Protein AF-A0A6P0DTQ5-F1 (afdb_monomer)

Foldseek 3Di:
DKAFADDFDCPDVPVLCNPWDWDDDPTIMIDDDLVLQVVQQVQAPVHPVQLVVQLVDLAGDDDDDQLLDPGDPHSNPSLLNSLLSSLVSVVVRVVRVGDGDAAEDADPSLPRNRSLLSNQLLNVHKYKYWPDHPVVVVVVVCVVCVVVVHHDDDDTDIDIRHHDPVSNVVSVVSSVVNVVSVD

Organism: Rhizobium leguminosarum (NCBI:txid384)

Sequence (183 aa):
IYGDAPRFETTAFDPQIAFTASIEGPEKVGCLGVFEFTGAVNKFSGGMEAIRREMALPKISGTPADPALSRFATERHLLEWATFNARRMLEKLERYGVPEGPVYATGGWSRSRALLELRASIFGREIYVPEERELSVLGAALFAAEATGQKATFDTSVSIIEPDSAWMTVYGDLYGQFLEHRN

pLDDT: mean 79.45, std 17.14, range [36.59, 97.69]

Secondary structure (DSSP, 8-state):
-EEE-------S--TTTTTPPEEPSSS-EEE--SHHHHHHHTT-TTHHHHHHHHHTSSS--S-PPPTT-SS--SHHHHHHHHHHHHHHHHHHHHHTT-----EE--SGGGG-HHHHHHHHHHHTS-EEEES-S-HHHHHHHHHHHHHTT--------EEEE---HHHHHHHHHHHHHHHHTT-

Nearest PDB structures (foldseek):
  5vm1-assembly6_B  TM=6.842E-01  e=1.294E-05  Brucella ovis ATCC 25840
  3l0q-assembly1_B  TM=7.904E-01  e=9.527E-05  Yersinia pseudotuberculosis
  2nlx-assembly1_A  TM=6.524E-01  e=1.355E-04  Escherichia coli
  3i8b-assembly1_A  TM=5.845E-01  e=5.956E-05  Bifidobacterium adolescentis ATCC 15703
  2zf5-assembly1_O  TM=6.219E-01  e=2.298E-04  Thermococcus kodakarensis KOD1

Mean predicted aligned error: 8.23 Å

Structure (mmCIF, N/CA/C/O backbone):
data_AF-A0A6P0DTQ5-F1
#
_entry.id   AF-A0A6P0DTQ5-F1
#
loop_
_atom_site.group_PDB
_atom_site.id
_atom_site.type_symbol
_atom_site.label_atom_id
_atom_site.label_alt_id
_atom_site.label_comp_id
_atom_site.label_asym_id
_atom_site.label_entity_id
_atom_site.label_seq_id
_atom_site.pdbx_PDB_ins_code
_atom_site.Cartn_x
_atom_site.Cartn_y
_atom_site.Cartn_z
_atom_site.occupancy
_atom_site.B_iso_or_equiv
_atom_site.auth_seq_id
_atom_site.auth_comp_id
_atom_site.auth_asym_id
_atom_site.auth_atom_id
_atom_site.pdbx_PDB_model_num
ATOM 1 N N . ILE A 1 1 ? -1.668 -2.859 5.260 1.00 46.94 1 ILE A N 1
ATOM 2 C CA . ILE A 1 1 ? -2.864 -2.858 4.385 1.00 46.94 1 ILE A CA 1
ATOM 3 C C . ILE A 1 1 ? -3.897 -3.729 5.079 1.00 46.94 1 ILE A C 1
ATOM 5 O O . ILE A 1 1 ? -3.514 -4.802 5.531 1.00 46.94 1 ILE A O 1
ATOM 9 N N . TYR A 1 2 ? -5.130 -3.261 5.249 1.00 38.34 2 TYR A N 1
ATOM 10 C CA . TYR A 1 2 ? -6.199 -4.037 5.895 1.00 38.34 2 TYR A CA 1
ATOM 11 C C . TYR A 1 2 ? -7.237 -4.495 4.861 1.00 38.34 2 TYR A C 1
ATOM 13 O O . TYR A 1 2 ? -7.495 -3.748 3.919 1.00 38.34 2 TYR A O 1
ATOM 21 N N . GLY A 1 3 ? -7.797 -5.696 5.037 1.00 40.56 3 GLY A N 1
ATOM 22 C CA . GLY A 1 3 ? -8.939 -6.226 4.272 1.00 40.56 3 GLY A CA 1
ATOM 23 C C . GLY A 1 3 ? -9.700 -7.273 5.093 1.00 40.56 3 GLY A C 1
ATOM 24 O O . GLY A 1 3 ? -9.085 -7.913 5.936 1.00 40.56 3 GLY A O 1
ATOM 25 N N . ASP A 1 4 ? -11.009 -7.430 4.909 1.00 36.59 4 ASP A N 1
ATOM 26 C CA . ASP A 1 4 ? -11.885 -8.156 5.847 1.00 36.59 4 ASP A CA 1
ATOM 27 C C . ASP A 1 4 ? -11.741 -9.694 5.817 1.00 36.59 4 ASP A C 1
ATOM 29 O O . ASP A 1 4 ? -11.954 -10.289 4.777 1.00 36.59 4 ASP A O 1
ATOM 33 N N . ALA A 1 5 ? -11.433 -10.375 6.937 1.00 37.31 5 ALA A N 1
ATOM 34 C CA . ALA A 1 5 ? -11.089 -11.807 7.028 1.00 37.31 5 ALA A CA 1
ATOM 35 C C . ALA A 1 5 ? -11.769 -12.575 8.185 1.00 37.31 5 ALA A C 1
ATOM 37 O O . ALA A 1 5 ? -11.583 -12.175 9.337 1.00 37.31 5 ALA A O 1
ATOM 38 N N . PRO A 1 6 ? -12.435 -13.737 7.977 1.00 38.12 6 PRO A N 1
ATOM 39 C CA . PRO A 1 6 ? -12.870 -14.586 9.076 1.00 38.12 6 PRO A CA 1
ATOM 40 C C . PRO A 1 6 ? -11.719 -15.237 9.832 1.00 38.12 6 PRO A C 1
ATOM 42 O O . PRO A 1 6 ? -10.637 -15.426 9.294 1.00 38.12 6 PRO A O 1
ATOM 45 N N . ARG A 1 7 ? -11.965 -15.606 11.096 1.00 42.62 7 ARG A N 1
ATOM 46 C CA . ARG A 1 7 ? -11.020 -16.387 11.900 1.00 42.62 7 ARG A CA 1
ATOM 47 C C . ARG A 1 7 ? -10.711 -17.704 11.175 1.00 42.62 7 ARG A C 1
ATOM 49 O O . ARG A 1 7 ? -11.618 -18.507 10.972 1.00 42.62 7 ARG A O 1
ATOM 56 N N . PHE A 1 8 ? -9.448 -17.914 10.810 1.00 52.59 8 PHE A N 1
ATOM 57 C CA . PHE A 1 8 ? -8.946 -19.143 10.191 1.00 52.59 8 PHE A CA 1
ATOM 58 C C . PHE A 1 8 ? -7.876 -19.789 11.081 1.00 52.59 8 PHE A C 1
ATOM 60 O O . PHE A 1 8 ? -7.119 -19.096 11.763 1.00 52.59 8 PHE A O 1
ATOM 67 N N . GLU A 1 9 ? -7.823 -21.122 11.110 1.00 45.28 9 GLU A N 1
ATOM 68 C CA . GLU A 1 9 ? -6.743 -21.843 11.789 1.00 45.28 9 GLU A CA 1
ATOM 69 C C . GLU A 1 9 ? -5.446 -21.733 10.975 1.00 45.28 9 GLU A C 1
ATOM 71 O O . GLU A 1 9 ? -5.406 -22.066 9.793 1.00 45.28 9 GLU A O 1
ATOM 76 N N . THR A 1 10 ? -4.356 -21.302 11.612 1.00 50.81 10 THR A N 1
ATOM 77 C CA . THR A 1 10 ? -3.020 -21.164 11.001 1.00 50.81 10 THR A CA 1
ATOM 78 C C . THR A 1 10 ? -2.247 -22.490 10.933 1.00 50.81 10 THR A C 1
ATOM 80 O O . THR A 1 10 ? -1.020 -22.501 10.849 1.00 50.81 10 THR A O 1
ATOM 83 N N . THR A 1 11 ? -2.942 -23.632 10.970 1.00 48.94 11 THR A N 1
ATOM 84 C CA . THR A 1 11 ? -2.345 -24.976 11.102 1.00 48.94 11 THR A CA 1
ATOM 85 C C . THR A 1 11 ? -1.532 -25.421 9.879 1.00 48.94 11 THR A C 1
ATOM 87 O O . THR A 1 11 ? -0.749 -26.364 9.977 1.00 48.94 11 THR A O 1
ATOM 90 N N . ALA A 1 12 ? -1.621 -24.693 8.762 1.00 48.72 12 ALA A N 1
ATOM 91 C CA . ALA A 1 12 ? -0.672 -24.752 7.656 1.00 48.72 12 ALA A CA 1
ATOM 92 C C . ALA A 1 12 ? 0.121 -23.437 7.602 1.00 48.72 12 ALA A C 1
ATOM 94 O O . ALA A 1 12 ? -0.417 -22.400 7.217 1.00 48.72 12 ALA A O 1
ATOM 95 N N . PHE A 1 13 ? 1.401 -23.467 7.980 1.00 50.12 13 PHE A N 1
ATOM 96 C CA . PHE A 1 13 ? 2.324 -22.342 7.798 1.00 50.12 13 PHE A CA 1
ATOM 97 C C . PHE A 1 13 ? 2.499 -22.039 6.294 1.00 50.12 13 PHE A C 1
ATOM 99 O O . PHE A 1 13 ? 3.438 -22.523 5.66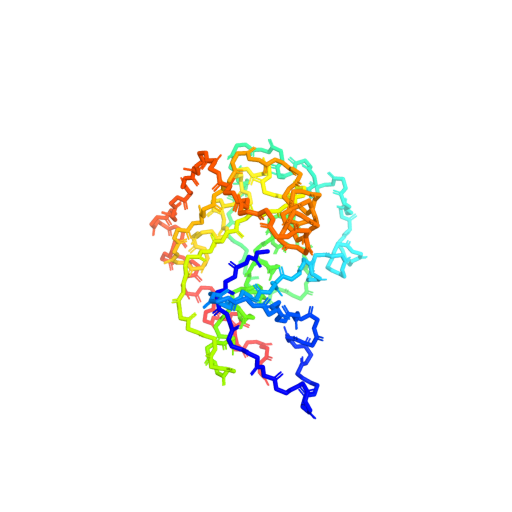6 1.00 50.12 13 PHE A O 1
ATOM 106 N N . ASP A 1 14 ? 1.603 -21.248 5.694 1.00 55.38 14 ASP A N 1
ATOM 107 C CA . ASP A 1 14 ? 1.830 -20.675 4.365 1.00 55.38 14 ASP A CA 1
ATOM 108 C C . ASP A 1 14 ? 2.747 -19.454 4.521 1.00 55.38 14 ASP A C 1
ATOM 110 O O . ASP A 1 14 ? 2.344 -18.457 5.130 1.00 55.38 14 ASP A O 1
ATOM 114 N N . PRO A 1 15 ? 3.975 -19.485 3.974 1.00 59.34 15 PRO A N 1
ATOM 115 C CA . PRO A 1 15 ? 4.953 -18.418 4.165 1.00 59.34 15 PRO A CA 1
ATOM 116 C C . PRO A 1 15 ? 4.496 -17.060 3.614 1.00 59.34 15 PRO A C 1
ATOM 118 O O . PRO A 1 15 ? 5.109 -16.046 3.932 1.00 59.34 15 PRO A O 1
ATOM 121 N N . GLN A 1 16 ? 3.442 -17.019 2.794 1.00 57.25 16 GLN A N 1
ATOM 122 C CA . GLN A 1 16 ? 2.905 -15.788 2.221 1.00 57.25 16 GLN A CA 1
ATOM 123 C C . GLN A 1 16 ? 1.857 -15.117 3.114 1.00 57.25 16 GLN A C 1
ATOM 125 O O . GLN A 1 16 ? 1.626 -13.929 2.948 1.00 57.25 16 GLN A O 1
ATOM 130 N N . ILE A 1 17 ? 1.242 -15.828 4.064 1.00 56.28 17 ILE A N 1
ATOM 131 C CA . ILE A 1 17 ? 0.245 -15.245 4.984 1.00 56.28 17 ILE A CA 1
ATOM 132 C C . ILE A 1 17 ? 0.513 -15.553 6.465 1.00 56.28 17 ILE A C 1
ATOM 134 O O . ILE A 1 17 ? -0.258 -15.141 7.325 1.00 56.28 17 ILE A O 1
ATOM 138 N N . ALA A 1 18 ? 1.619 -16.232 6.790 1.00 46.22 18 ALA A N 1
ATOM 139 C CA . ALA A 1 18 ? 1.976 -16.660 8.150 1.00 46.22 18 ALA A CA 1
ATOM 140 C C . ALA A 1 18 ? 2.053 -15.526 9.193 1.00 46.22 18 ALA A C 1
ATOM 142 O O . ALA A 1 18 ? 2.046 -15.796 10.391 1.00 46.22 18 ALA A O 1
ATOM 143 N N . PHE A 1 19 ? 2.131 -14.268 8.752 1.00 51.81 19 PHE A N 1
ATOM 144 C CA . PHE A 1 19 ? 2.195 -13.087 9.617 1.00 51.81 19 PHE A CA 1
ATOM 145 C C . PHE A 1 19 ? 0.928 -12.223 9.567 1.00 51.81 19 PHE A C 1
ATOM 147 O O . PHE A 1 19 ? 0.900 -11.136 10.145 1.00 51.81 19 PHE A O 1
ATOM 154 N N . THR A 1 20 ? -0.117 -12.687 8.882 1.00 55.78 20 THR A N 1
ATOM 155 C CA . THR A 1 20 ? -1.438 -12.067 8.923 1.00 55.78 20 THR A CA 1
ATOM 156 C C . THR A 1 20 ? -2.165 -12.540 10.173 1.00 55.78 20 THR A C 1
ATOM 158 O O . THR A 1 20 ? -2.417 -13.728 10.350 1.00 55.78 20 THR A O 1
ATOM 161 N N . ALA A 1 21 ? -2.508 -11.597 11.049 1.00 48.16 21 ALA A N 1
ATOM 162 C CA . ALA A 1 21 ? -3.390 -11.845 12.181 1.00 48.16 21 ALA A CA 1
ATOM 163 C C . ALA A 1 21 ? -4.814 -11.398 11.826 1.00 48.16 21 ALA A C 1
ATOM 165 O O . ALA A 1 21 ? -5.005 -10.304 11.285 1.00 48.16 21 ALA A O 1
ATOM 166 N N . SER A 1 22 ? -5.794 -12.249 12.134 1.00 47.91 22 SER A N 1
ATOM 167 C CA . SER A 1 22 ? -7.208 -11.871 12.192 1.00 47.91 22 SER A CA 1
ATOM 168 C C . SER A 1 22 ? -7.470 -11.208 13.546 1.00 47.91 22 SER A C 1
ATOM 170 O O . SER A 1 22 ? -7.015 -11.717 14.574 1.00 47.91 22 SER A O 1
ATOM 172 N N . ILE A 1 23 ? -8.161 -10.069 13.553 1.00 48.56 23 ILE A N 1
ATOM 173 C CA . ILE A 1 23 ? -8.649 -9.429 14.782 1.00 48.56 23 ILE A CA 1
ATOM 174 C C . ILE A 1 23 ? -10.120 -9.823 14.950 1.00 48.56 23 ILE A C 1
ATOM 176 O O . ILE A 1 23 ? -10.902 -9.708 14.006 1.00 48.56 23 ILE A O 1
ATOM 180 N N . GLU A 1 24 ? -10.503 -10.314 16.132 1.00 43.31 24 GLU A N 1
ATOM 181 C CA . GLU A 1 24 ? -11.902 -10.651 16.416 1.00 43.31 24 GLU A CA 1
ATOM 182 C C . GLU A 1 24 ? -12.743 -9.378 16.590 1.00 43.31 24 GLU A C 1
ATOM 184 O O . GLU A 1 24 ? -12.458 -8.553 17.453 1.00 43.31 24 GLU A O 1
ATOM 189 N N . GLY A 1 25 ? -13.784 -9.240 15.765 1.00 46.41 25 GLY A N 1
ATOM 190 C CA . GLY A 1 25 ? -14.769 -8.157 15.782 1.00 46.41 25 GLY A CA 1
ATOM 191 C C . GLY A 1 25 ? -16.010 -8.527 14.947 1.00 46.41 25 GLY A C 1
ATOM 192 O O . GLY A 1 25 ? -15.965 -9.515 14.205 1.00 46.41 25 GLY A O 1
ATOM 193 N N . PRO A 1 26 ? -17.134 -7.791 15.079 1.00 38.88 26 PRO A N 1
ATOM 194 C CA . PRO A 1 26 ? -18.391 -8.075 14.370 1.00 38.88 26 PRO A CA 1
ATOM 195 C C . PRO A 1 26 ? -18.262 -7.979 12.839 1.00 38.88 26 PRO A C 1
ATOM 197 O O . PRO A 1 26 ? -18.975 -8.679 12.121 1.00 38.88 26 PRO A O 1
ATOM 200 N N . GLU A 1 27 ? -17.292 -7.198 12.361 1.00 48.03 27 GLU A N 1
ATOM 201 C CA . GLU A 1 27 ? -16.793 -7.164 10.987 1.00 48.03 27 GLU A CA 1
ATOM 202 C C . GLU A 1 27 ? -15.311 -7.543 11.052 1.00 48.03 27 GLU A C 1
ATOM 204 O O . GLU A 1 27 ? -14.533 -6.975 11.822 1.00 48.03 27 GLU A O 1
ATOM 209 N N . LYS A 1 28 ? -14.950 -8.633 10.382 1.00 49.44 28 LYS A N 1
ATOM 210 C CA . LYS A 1 28 ? -13.713 -9.359 10.664 1.00 49.44 28 LYS A CA 1
ATOM 211 C C . LYS A 1 28 ? -12.610 -8.777 9.786 1.00 49.44 28 LYS A C 1
ATOM 213 O O . LYS A 1 28 ? -12.803 -8.767 8.587 1.00 49.44 28 LYS A O 1
ATOM 218 N N . VAL A 1 29 ? -11.475 -8.339 10.341 1.00 49.88 29 VAL A N 1
ATOM 219 C CA . VAL A 1 29 ? -10.392 -7.634 9.613 1.00 49.88 29 VAL A CA 1
ATOM 220 C C . VAL A 1 29 ? -9.104 -8.468 9.593 1.00 49.88 29 VAL A C 1
ATOM 222 O O . VAL A 1 29 ? -8.678 -9.012 10.613 1.00 49.88 29 VAL A O 1
ATOM 225 N N . GLY A 1 30 ? -8.460 -8.553 8.433 1.00 53.19 30 GLY A N 1
ATOM 226 C CA . GLY A 1 30 ? -7.156 -9.160 8.176 1.00 53.19 30 GLY A CA 1
ATOM 227 C C . GLY A 1 30 ? -6.064 -8.111 7.944 1.00 53.19 30 GLY A C 1
ATOM 228 O O . GLY A 1 30 ? -6.259 -7.103 7.262 1.00 53.19 30 GLY A O 1
ATOM 229 N N . CYS A 1 31 ? -4.886 -8.346 8.527 1.00 53.34 31 CYS A N 1
ATOM 230 C CA . CYS A 1 31 ? -3.724 -7.465 8.407 1.00 53.34 31 CYS A CA 1
ATOM 231 C C . CYS A 1 31 ? -2.679 -8.016 7.421 1.00 53.34 31 CYS A C 1
ATOM 233 O O . CYS A 1 31 ? -2.080 -9.068 7.646 1.00 53.34 31 CYS A O 1
ATOM 235 N N . LEU A 1 32 ? -2.394 -7.268 6.356 1.00 60.19 32 LEU A N 1
ATOM 236 C CA . LEU A 1 32 ? -1.226 -7.471 5.499 1.00 60.19 32 LEU A CA 1
ATOM 237 C C . LEU A 1 32 ? -0.098 -6.550 5.985 1.00 60.19 32 LEU A C 1
ATOM 239 O O . LEU A 1 32 ? -0.156 -5.320 5.824 1.00 60.19 32 LEU A O 1
ATOM 243 N N . GLY A 1 33 ? 0.907 -7.154 6.622 1.00 56.78 33 GLY A N 1
ATOM 244 C CA . GLY A 1 33 ? 2.119 -6.472 7.072 1.00 56.78 33 GLY A CA 1
ATOM 245 C C . GLY A 1 33 ? 3.101 -6.212 5.928 1.00 56.78 33 GLY A C 1
ATOM 246 O O . GLY A 1 33 ? 3.105 -6.918 4.931 1.00 56.78 33 GLY A O 1
ATOM 247 N N . VAL A 1 34 ? 3.964 -5.207 6.092 1.00 53.84 34 VAL A N 1
ATOM 248 C CA . VAL A 1 34 ? 4.906 -4.694 5.070 1.00 53.84 34 VAL A CA 1
ATOM 249 C C . VAL A 1 34 ? 6.160 -5.577 4.893 1.00 53.84 34 VAL A C 1
ATOM 251 O O . VAL A 1 34 ? 7.249 -5.081 4.597 1.00 53.84 34 VAL A O 1
ATOM 254 N N . PHE A 1 35 ? 6.065 -6.877 5.168 1.00 50.59 35 PHE A N 1
ATOM 255 C CA . PHE A 1 35 ? 7.237 -7.733 5.388 1.00 50.59 35 PHE A CA 1
ATOM 256 C C . PHE A 1 35 ? 8.092 -7.929 4.132 1.00 50.59 35 PHE A C 1
ATOM 258 O O . PHE A 1 35 ? 9.313 -8.074 4.238 1.00 50.59 35 PHE A O 1
ATOM 265 N N . GLU A 1 36 ? 7.491 -7.845 2.945 1.00 61.50 36 GLU A N 1
ATOM 266 C CA . GLU A 1 36 ? 8.204 -7.894 1.671 1.00 61.50 36 GLU A CA 1
ATOM 267 C C . GLU A 1 36 ? 9.227 -6.755 1.501 1.00 61.50 36 GLU A C 1
ATOM 269 O O . GLU A 1 36 ? 10.228 -6.931 0.809 1.00 61.50 36 GLU A O 1
ATOM 274 N N . PHE A 1 37 ? 9.049 -5.613 2.176 1.00 65.94 37 PHE A N 1
ATOM 275 C CA . PHE A 1 37 ? 9.920 -4.446 2.007 1.00 65.94 37 PHE A CA 1
ATOM 276 C C . PHE A 1 37 ? 11.278 -4.595 2.687 1.00 65.94 37 PHE A C 1
ATOM 278 O O . PHE A 1 37 ? 12.309 -4.427 2.042 1.00 65.94 37 PHE A O 1
ATOM 285 N N . THR A 1 38 ? 11.314 -4.893 3.987 1.00 63.91 38 THR A N 1
ATOM 286 C CA . THR A 1 38 ? 12.573 -4.865 4.755 1.00 63.91 38 THR A CA 1
ATOM 287 C C . THR A 1 38 ? 13.576 -5.889 4.221 1.00 63.91 38 THR A C 1
ATOM 289 O O . THR A 1 38 ? 14.759 -5.585 4.065 1.00 63.91 38 THR A O 1
ATOM 292 N N . GLY A 1 39 ? 13.100 -7.087 3.863 1.00 65.38 39 GLY A N 1
ATOM 293 C CA . GLY A 1 39 ? 13.940 -8.120 3.257 1.00 65.38 39 GLY A CA 1
ATOM 294 C C . GLY A 1 39 ? 14.443 -7.751 1.857 1.00 65.38 39 GLY A C 1
ATOM 295 O O . GLY A 1 39 ? 15.584 -8.069 1.519 1.00 65.38 39 GLY A O 1
ATOM 296 N N . ALA A 1 40 ? 13.623 -7.068 1.052 1.00 70.75 40 ALA A N 1
ATOM 297 C CA . ALA A 1 40 ? 14.006 -6.615 -0.283 1.00 70.75 40 ALA A CA 1
ATOM 298 C C . ALA A 1 40 ? 15.011 -5.459 -0.238 1.00 70.75 40 ALA A C 1
ATOM 300 O O . ALA A 1 40 ? 16.004 -5.483 -0.963 1.00 70.75 40 ALA A O 1
ATOM 301 N N . VAL A 1 41 ? 14.805 -4.483 0.651 1.00 75.94 41 VAL A N 1
ATOM 302 C CA . VAL A 1 41 ? 15.681 -3.309 0.764 1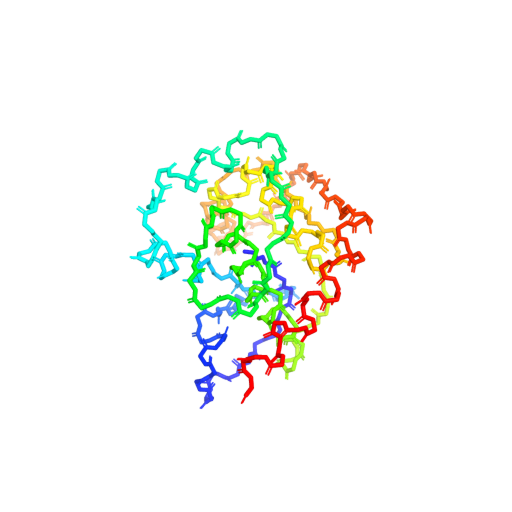.00 75.94 41 VAL A CA 1
ATOM 303 C C . VAL A 1 41 ? 17.087 -3.696 1.210 1.00 75.94 41 VAL A C 1
ATOM 305 O O . VAL A 1 41 ? 18.051 -3.146 0.689 1.00 75.94 41 VAL A O 1
ATOM 308 N N . ASN A 1 42 ? 17.233 -4.701 2.078 1.00 73.00 42 ASN A N 1
ATOM 309 C CA . ASN A 1 42 ? 18.553 -5.220 2.457 1.00 73.00 42 ASN A CA 1
ATOM 310 C C . ASN A 1 42 ? 19.345 -5.801 1.271 1.00 73.00 42 ASN A C 1
ATOM 312 O O . ASN A 1 42 ? 20.568 -5.887 1.334 1.00 73.00 42 ASN A O 1
ATOM 316 N N . LYS A 1 43 ? 18.661 -6.214 0.197 1.00 73.25 43 LYS A N 1
ATOM 317 C CA . LYS A 1 43 ? 19.273 -6.734 -1.037 1.00 73.25 43 LYS A CA 1
ATOM 318 C C . LYS A 1 43 ? 19.429 -5.659 -2.115 1.00 73.25 43 LYS A C 1
ATOM 320 O O . LYS A 1 43 ? 20.011 -5.932 -3.162 1.00 73.25 43 LYS A O 1
ATOM 325 N N . PHE A 1 44 ? 18.898 -4.459 -1.887 1.00 82.56 44 PHE A N 1
ATOM 326 C CA . PHE A 1 44 ? 18.963 -3.346 -2.822 1.00 82.56 44 PHE A CA 1
ATOM 327 C C . PHE A 1 44 ? 20.147 -2.441 -2.501 1.00 82.56 44 PHE A C 1
ATOM 329 O O . PHE A 1 44 ? 20.253 -1.896 -1.404 1.00 82.56 44 PHE A O 1
ATOM 336 N N . SER A 1 45 ? 21.021 -2.232 -3.484 1.00 83.50 45 SER A N 1
ATOM 337 C CA . SER A 1 45 ? 22.249 -1.449 -3.311 1.00 83.50 45 SER A CA 1
ATOM 338 C C . SER A 1 45 ? 22.001 0.014 -2.932 1.00 83.50 45 SER A C 1
ATOM 340 O O . SER A 1 45 ? 22.855 0.617 -2.290 1.00 83.50 45 SER A O 1
ATOM 342 N N . GLY A 1 46 ? 20.849 0.588 -3.301 1.00 84.06 46 GLY A N 1
ATOM 343 C CA . GLY A 1 46 ? 20.483 1.964 -2.945 1.00 84.06 46 GLY A CA 1
ATOM 344 C C . GLY A 1 46 ? 20.036 2.144 -1.487 1.00 84.06 46 GLY A C 1
ATOM 345 O O . GLY A 1 46 ? 19.992 3.271 -0.989 1.00 84.06 46 GLY A O 1
ATOM 346 N N . GLY A 1 47 ? 19.723 1.048 -0.787 1.00 86.75 47 GLY A N 1
ATOM 347 C CA . GLY A 1 47 ? 19.278 1.067 0.603 1.00 86.75 47 GLY A CA 1
ATOM 348 C C . GLY A 1 47 ? 17.960 1.818 0.836 1.00 86.75 47 GLY A C 1
ATOM 349 O O . GLY A 1 47 ? 17.256 2.233 -0.084 1.00 86.75 47 GLY A O 1
ATOM 350 N N . MET A 1 48 ? 17.610 1.992 2.113 1.00 85.00 48 MET A N 1
ATOM 351 C CA . MET A 1 48 ? 16.315 2.558 2.511 1.00 85.00 48 MET A CA 1
ATOM 352 C C . MET A 1 48 ? 16.170 4.046 2.173 1.00 85.00 48 MET A C 1
ATOM 354 O O . MET A 1 48 ? 15.073 4.505 1.869 1.00 85.00 48 MET A O 1
ATOM 358 N N . GLU A 1 49 ? 17.264 4.807 2.198 1.00 88.94 49 GLU A N 1
ATOM 359 C CA . GLU A 1 49 ? 17.239 6.237 1.870 1.00 88.94 49 GLU A CA 1
ATOM 360 C C . GLU A 1 49 ? 16.837 6.493 0.417 1.00 88.94 49 GLU A C 1
ATOM 362 O O . GLU A 1 49 ? 16.082 7.422 0.140 1.00 88.94 49 GLU A O 1
ATOM 367 N N . ALA A 1 50 ? 17.286 5.650 -0.515 1.00 90.88 50 ALA A N 1
ATOM 368 C CA . ALA A 1 50 ? 16.875 5.749 -1.909 1.00 90.88 50 ALA A CA 1
ATOM 369 C C . ALA A 1 50 ? 15.370 5.509 -2.078 1.00 90.88 50 ALA A C 1
ATOM 371 O O . ALA A 1 50 ? 14.679 6.316 -2.695 1.00 90.88 50 ALA A O 1
ATOM 372 N N . ILE A 1 51 ? 14.846 4.473 -1.420 1.00 90.06 51 ILE A N 1
ATOM 373 C CA . ILE A 1 51 ? 13.411 4.175 -1.416 1.00 90.06 51 ILE A CA 1
ATOM 374 C C . ILE A 1 51 ? 12.601 5.319 -0.796 1.00 90.06 51 ILE A C 1
ATOM 376 O O . ILE A 1 51 ? 11.566 5.703 -1.334 1.00 90.06 51 ILE A O 1
ATOM 380 N N . ARG A 1 52 ? 13.077 5.916 0.305 1.00 90.31 52 ARG A N 1
ATOM 381 C CA . ARG A 1 52 ? 12.428 7.083 0.925 1.00 90.31 52 ARG A CA 1
ATOM 382 C C . ARG A 1 52 ? 12.347 8.277 -0.017 1.00 90.31 52 ARG A C 1
ATOM 384 O O . ARG A 1 52 ? 11.297 8.910 -0.065 1.00 90.31 52 ARG A O 1
ATOM 391 N N . ARG A 1 53 ? 13.415 8.569 -0.767 1.00 93.44 53 ARG A N 1
ATOM 392 C CA . ARG A 1 53 ? 13.401 9.648 -1.768 1.00 93.44 53 ARG A CA 1
ATOM 393 C C . ARG A 1 53 ? 12.390 9.373 -2.872 1.00 93.44 53 ARG A C 1
ATOM 395 O O . ARG A 1 53 ? 11.609 10.260 -3.191 1.00 93.44 53 ARG A O 1
ATOM 402 N N . GLU A 1 54 ? 12.369 8.151 -3.393 1.00 93.94 54 GLU A N 1
ATOM 403 C CA . GLU A 1 54 ? 11.446 7.761 -4.461 1.00 93.94 54 GLU A CA 1
ATOM 404 C C . GLU A 1 54 ? 9.980 7.899 -4.026 1.00 93.94 54 GLU A C 1
ATOM 406 O O . GLU A 1 54 ? 9.140 8.437 -4.738 1.00 93.94 54 GLU A O 1
ATOM 411 N N . MET A 1 55 ? 9.672 7.487 -2.800 1.00 91.94 55 MET A N 1
ATOM 412 C CA . MET A 1 55 ? 8.334 7.606 -2.224 1.00 91.94 55 MET A CA 1
ATOM 413 C C . MET A 1 55 ? 7.904 9.021 -1.855 1.00 91.94 55 MET A C 1
ATOM 415 O O . MET A 1 55 ? 6.708 9.257 -1.669 1.00 91.94 55 MET A O 1
ATOM 419 N N . ALA A 1 56 ? 8.859 9.930 -1.670 1.00 94.56 56 ALA A N 1
ATOM 420 C CA . ALA A 1 56 ? 8.578 11.336 -1.416 1.00 94.56 56 ALA A CA 1
ATOM 421 C C . ALA A 1 56 ? 8.173 12.077 -2.700 1.00 94.56 56 ALA A C 1
ATOM 423 O O . ALA A 1 56 ? 7.695 13.209 -2.625 1.00 94.56 56 ALA A O 1
ATOM 424 N N . LEU A 1 57 ? 8.352 11.455 -3.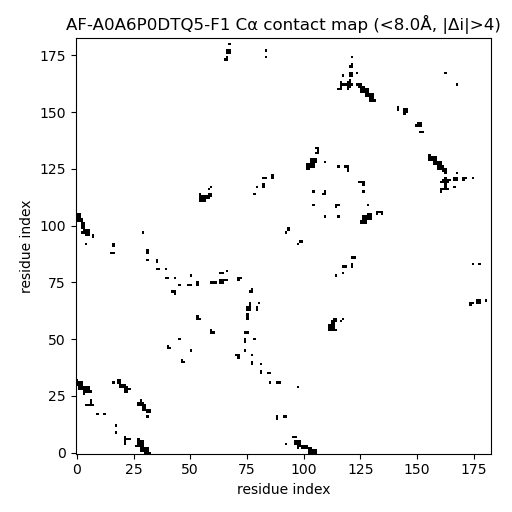871 1.00 95.50 57 LEU A N 1
ATOM 425 C CA . LEU A 1 57 ? 7.892 12.013 -5.133 1.00 95.50 57 LEU A CA 1
ATOM 426 C C . LEU A 1 57 ? 6.354 12.045 -5.190 1.00 95.50 57 LEU A C 1
ATOM 428 O O . LEU A 1 57 ? 5.688 11.193 -4.597 1.00 95.50 57 LEU A O 1
ATOM 432 N N . PRO A 1 58 ? 5.766 12.980 -5.958 1.00 94.50 58 PRO A N 1
ATOM 433 C CA . PRO A 1 58 ? 4.326 12.982 -6.212 1.00 94.50 58 PRO A CA 1
ATOM 434 C C . PRO A 1 58 ? 3.842 11.713 -6.928 1.00 94.50 58 PRO A C 1
ATOM 436 O O . PRO A 1 58 ? 2.734 11.253 -6.672 1.00 94.50 58 PRO A O 1
ATOM 439 N N . LYS A 1 59 ? 4.687 11.153 -7.803 1.00 94.12 59 LYS A N 1
ATOM 440 C CA . LYS A 1 59 ? 4.463 9.926 -8.574 1.00 94.12 59 LYS A CA 1
ATOM 441 C C . LYS A 1 59 ? 5.800 9.208 -8.755 1.00 94.12 59 LYS A C 1
ATOM 443 O O . LYS A 1 59 ? 6.830 9.872 -8.864 1.00 94.12 59 LYS A O 1
ATOM 448 N N . ILE A 1 60 ? 5.784 7.874 -8.775 1.00 94.44 60 ILE A N 1
ATOM 449 C CA . ILE A 1 60 ? 7.003 7.076 -8.959 1.00 94.44 60 ILE A CA 1
ATOM 450 C C . ILE A 1 60 ? 7.648 7.388 -10.317 1.00 94.44 60 ILE A C 1
ATOM 452 O O . ILE A 1 60 ? 6.953 7.576 -11.320 1.00 94.44 60 ILE A O 1
ATOM 456 N N . SER A 1 61 ? 8.972 7.468 -10.352 1.00 93.31 61 SER A N 1
ATOM 457 C CA . SER A 1 61 ? 9.738 7.867 -11.530 1.00 93.31 61 SER A CA 1
ATOM 458 C C . SER A 1 61 ? 10.032 6.694 -12.479 1.00 93.31 61 SER A C 1
ATOM 460 O O . SER A 1 61 ? 9.743 5.531 -12.197 1.00 93.31 61 SER A O 1
ATOM 462 N N . GLY A 1 62 ? 10.592 6.984 -13.655 1.00 91.62 62 GLY A N 1
ATOM 463 C CA . GLY A 1 62 ? 11.036 5.967 -14.615 1.00 91.62 62 GLY A CA 1
ATOM 464 C C . GLY A 1 62 ? 9.902 5.238 -15.344 1.00 91.62 62 GLY A C 1
ATOM 465 O O . GLY A 1 62 ? 8.804 5.770 -15.513 1.00 91.62 62 GLY A O 1
ATOM 466 N N . THR A 1 63 ? 10.175 4.008 -15.778 1.00 91.75 63 THR A N 1
ATOM 467 C CA . THR A 1 63 ? 9.229 3.113 -16.468 1.00 91.75 63 THR A CA 1
ATOM 468 C C . THR A 1 63 ? 9.137 1.768 -15.748 1.00 91.75 63 THR A C 1
ATOM 470 O O . THR A 1 63 ? 10.078 1.427 -15.024 1.00 91.75 63 THR A O 1
ATOM 473 N N . PRO A 1 64 ? 8.044 1.002 -15.937 1.00 93.38 64 PRO A N 1
ATOM 474 C CA . PRO A 1 64 ? 7.919 -0.327 -15.358 1.00 93.38 64 PRO A CA 1
ATOM 475 C C . PRO A 1 64 ? 9.114 -1.223 -15.663 1.00 93.38 64 PRO A C 1
ATOM 477 O O . PRO A 1 64 ? 9.600 -1.239 -16.798 1.00 93.38 64 PRO A O 1
ATOM 480 N N . ALA A 1 65 ? 9.608 -1.924 -14.645 1.00 91.06 65 ALA A N 1
ATOM 481 C CA . ALA A 1 65 ? 10.706 -2.861 -14.802 1.00 91.06 65 ALA A CA 1
ATOM 482 C C . ALA A 1 65 ? 10.212 -4.228 -15.291 1.00 91.06 65 ALA A C 1
ATOM 484 O O . ALA A 1 65 ? 9.065 -4.613 -15.069 1.00 91.06 65 ALA A O 1
ATOM 485 N N . ASP A 1 66 ? 11.115 -4.977 -15.923 1.00 88.69 66 ASP A N 1
ATOM 486 C CA . ASP A 1 66 ? 10.885 -6.380 -16.253 1.00 88.69 66 ASP A CA 1
ATOM 487 C C . ASP A 1 66 ? 10.845 -7.222 -14.955 1.00 88.69 66 ASP A C 1
ATOM 489 O O . ASP A 1 66 ? 11.852 -7.271 -14.234 1.00 88.69 66 ASP A O 1
ATOM 493 N N . PRO A 1 67 ? 9.714 -7.885 -14.639 1.00 84.81 67 PRO A N 1
ATOM 494 C CA . PRO A 1 67 ? 9.544 -8.675 -13.423 1.00 84.81 67 PRO A CA 1
ATOM 495 C C . PRO A 1 67 ? 10.438 -9.923 -13.371 1.00 84.81 67 PRO A C 1
ATOM 497 O O . PRO A 1 67 ? 10.606 -10.493 -12.289 1.00 84.81 67 PRO A O 1
ATOM 500 N N . ALA A 1 68 ? 11.025 -10.351 -14.495 1.00 81.00 68 ALA A N 1
ATOM 501 C CA . ALA A 1 68 ? 11.938 -11.491 -14.567 1.00 81.00 68 ALA A CA 1
ATOM 502 C C . ALA A 1 68 ? 13.355 -11.171 -14.051 1.00 81.00 68 ALA A C 1
ATOM 504 O O . ALA A 1 68 ? 14.166 -12.075 -13.820 1.00 81.00 68 ALA A O 1
ATOM 505 N N . LEU A 1 69 ? 13.687 -9.892 -13.852 1.00 82.12 69 LEU A N 1
ATOM 506 C CA . LEU A 1 69 ? 15.014 -9.485 -13.401 1.00 82.12 69 LEU A CA 1
ATOM 507 C C . LEU A 1 69 ? 15.307 -9.980 -11.975 1.00 82.12 69 LEU A C 1
ATOM 509 O O . LEU A 1 69 ? 14.636 -9.638 -11.004 1.00 82.12 69 LEU A O 1
ATOM 513 N N . SER A 1 70 ? 16.401 -10.731 -11.826 1.00 70.19 70 SER A N 1
ATOM 514 C CA . SER A 1 70 ? 16.809 -11.343 -10.550 1.00 70.19 70 SER A CA 1
ATOM 515 C C . SER A 1 70 ? 17.334 -10.352 -9.502 1.00 70.19 70 SER A C 1
ATOM 517 O O . SER A 1 70 ? 17.407 -10.685 -8.318 1.00 70.19 70 SER A O 1
ATOM 519 N N . ARG A 1 71 ? 17.699 -9.134 -9.922 1.00 78.69 71 ARG A N 1
ATOM 520 C CA . ARG A 1 71 ? 18.189 -8.050 -9.059 1.00 78.69 71 ARG A CA 1
ATOM 521 C C . ARG A 1 71 ? 17.355 -6.789 -9.243 1.00 78.69 71 ARG A C 1
ATOM 523 O O . ARG A 1 71 ? 16.989 -6.439 -10.365 1.00 78.69 71 ARG A O 1
ATOM 530 N N . PHE A 1 72 ? 17.142 -6.061 -8.152 1.00 86.81 72 PHE A N 1
ATOM 531 C CA . PHE A 1 72 ? 16.501 -4.751 -8.195 1.00 86.81 72 PHE A CA 1
ATOM 532 C C . PHE A 1 72 ? 17.426 -3.747 -8.884 1.00 86.81 72 PHE A C 1
ATOM 534 O O . PHE A 1 72 ? 18.459 -3.360 -8.342 1.00 86.81 72 PHE A O 1
ATOM 541 N N . ALA A 1 73 ? 17.070 -3.378 -10.112 1.00 86.12 73 ALA A N 1
ATOM 542 C CA . ALA A 1 73 ? 17.839 -2.451 -10.939 1.00 86.12 73 ALA A CA 1
ATOM 543 C C . ALA A 1 73 ? 17.611 -0.987 -10.533 1.00 86.12 73 ALA A C 1
ATOM 545 O O . ALA A 1 73 ? 18.503 -0.162 -10.700 1.00 86.12 73 ALA A O 1
ATOM 546 N N . THR A 1 74 ? 16.428 -0.681 -9.999 1.00 91.94 74 THR A N 1
ATOM 547 C CA . THR A 1 74 ? 16.001 0.659 -9.584 1.00 91.94 74 THR A CA 1
ATOM 548 C C . THR A 1 74 ? 15.161 0.579 -8.312 1.00 91.94 74 THR A C 1
ATOM 550 O O . THR A 1 74 ? 14.647 -0.484 -7.950 1.00 91.94 74 THR A O 1
ATOM 553 N N . GLU A 1 75 ? 14.983 1.725 -7.660 1.00 92.38 75 GLU A N 1
ATOM 554 C CA . GLU A 1 75 ? 14.054 1.932 -6.551 1.00 92.38 75 GLU A CA 1
ATOM 555 C C . GLU A 1 75 ? 12.644 1.504 -6.964 1.00 92.38 75 GLU A C 1
ATOM 557 O O . GLU A 1 75 ? 11.986 0.744 -6.252 1.00 92.38 75 GLU A O 1
ATOM 562 N N . ARG A 1 76 ? 12.219 1.916 -8.166 1.00 93.62 76 ARG A N 1
ATOM 563 C CA . ARG A 1 76 ? 10.939 1.518 -8.749 1.00 93.62 76 ARG A CA 1
ATOM 564 C C . ARG A 1 76 ? 10.792 0.011 -8.885 1.00 93.62 76 ARG A C 1
ATOM 566 O O . ARG A 1 76 ? 9.773 -0.511 -8.453 1.00 93.62 76 ARG A O 1
ATOM 573 N N . HIS A 1 77 ? 11.799 -0.684 -9.412 1.00 92.94 77 HIS A N 1
ATOM 574 C CA . HIS A 1 77 ? 11.731 -2.135 -9.566 1.00 92.94 77 HIS A CA 1
ATOM 575 C C . HIS A 1 77 ? 11.515 -2.822 -8.201 1.00 92.94 77 HIS A C 1
ATOM 577 O O . HIS A 1 77 ? 10.681 -3.716 -8.083 1.00 92.94 77 HIS A O 1
ATOM 583 N N . LEU A 1 78 ? 12.183 -2.370 -7.133 1.00 91.25 78 LEU A N 1
ATOM 584 C CA . LEU A 1 78 ? 11.921 -2.896 -5.788 1.00 91.25 78 LEU A CA 1
ATOM 585 C C . LEU A 1 78 ? 10.479 -2.630 -5.329 1.00 91.25 78 LEU A C 1
ATOM 587 O O . LEU A 1 78 ? 9.840 -3.522 -4.769 1.00 91.25 78 LEU A O 1
ATOM 591 N N . LEU A 1 79 ? 9.972 -1.414 -5.546 1.00 92.06 79 LEU A N 1
ATOM 592 C CA . LEU A 1 79 ? 8.620 -1.010 -5.149 1.00 92.06 79 LEU A CA 1
ATOM 593 C C . LEU A 1 79 ? 7.537 -1.795 -5.908 1.00 92.06 79 LEU A C 1
ATOM 595 O O . LEU A 1 79 ? 6.556 -2.235 -5.306 1.00 92.06 79 LEU A O 1
ATOM 599 N N . GLU A 1 80 ? 7.738 -2.025 -7.204 1.00 93.88 80 GLU A N 1
ATOM 600 C CA . GLU A 1 80 ? 6.891 -2.869 -8.053 1.00 93.88 80 GLU A CA 1
ATOM 601 C C . GLU A 1 80 ? 6.911 -4.311 -7.576 1.00 93.88 80 GLU A C 1
ATOM 603 O O . GLU A 1 80 ? 5.862 -4.896 -7.320 1.00 93.88 80 GLU A O 1
ATOM 608 N N . TRP A 1 81 ? 8.107 -4.857 -7.358 1.00 91.19 81 TRP A N 1
ATOM 609 C CA . TRP A 1 81 ? 8.282 -6.207 -6.852 1.00 91.19 81 TRP A CA 1
ATOM 610 C C . TRP A 1 81 ? 7.564 -6.420 -5.519 1.00 91.19 81 TRP A C 1
ATOM 612 O O . TRP A 1 81 ? 6.835 -7.399 -5.345 1.00 91.19 81 TRP A O 1
ATOM 622 N N . ALA A 1 82 ? 7.739 -5.502 -4.569 1.00 88.00 82 ALA A N 1
ATOM 623 C CA . ALA A 1 82 ? 7.067 -5.577 -3.279 1.00 88.00 82 ALA A CA 1
ATOM 624 C C . ALA A 1 82 ? 5.544 -5.522 -3.457 1.00 88.00 82 ALA A C 1
ATOM 626 O O . ALA A 1 82 ? 4.805 -6.290 -2.845 1.00 88.00 82 ALA A O 1
ATOM 627 N N . THR A 1 83 ? 5.069 -4.668 -4.357 1.00 91.75 83 THR A N 1
ATOM 628 C CA . THR A 1 83 ? 3.642 -4.527 -4.633 1.00 91.75 83 THR A CA 1
ATOM 629 C C . THR A 1 83 ? 3.043 -5.765 -5.307 1.00 91.75 83 THR A C 1
ATOM 631 O O . THR A 1 83 ? 1.951 -6.180 -4.924 1.00 91.75 83 THR A O 1
ATOM 634 N N . PHE A 1 84 ? 3.753 -6.422 -6.227 1.00 92.06 84 PHE A N 1
ATOM 635 C CA . PHE A 1 84 ? 3.313 -7.697 -6.801 1.00 92.06 84 PHE A CA 1
ATOM 636 C C . PHE A 1 84 ? 3.199 -8.800 -5.744 1.00 92.06 84 PHE A C 1
ATOM 638 O O . PHE A 1 84 ? 2.240 -9.568 -5.757 1.00 92.06 84 PHE A O 1
ATOM 645 N N . ASN A 1 85 ? 4.132 -8.867 -4.787 1.00 87.00 85 ASN A N 1
ATOM 646 C CA . ASN A 1 85 ? 4.012 -9.817 -3.677 1.00 87.00 85 ASN A CA 1
ATOM 647 C C . ASN A 1 85 ? 2.805 -9.487 -2.792 1.00 87.00 85 ASN A C 1
ATOM 649 O O . ASN A 1 85 ? 2.050 -10.396 -2.459 1.00 87.00 85 ASN A O 1
ATOM 653 N N . ALA A 1 86 ? 2.578 -8.208 -2.479 1.00 87.00 86 ALA A N 1
ATOM 654 C CA . ALA A 1 86 ? 1.407 -7.780 -1.717 1.00 87.00 86 ALA A CA 1
ATOM 655 C C . ALA A 1 86 ? 0.089 -8.124 -2.437 1.00 87.00 86 ALA A C 1
ATOM 657 O O . ALA A 1 86 ? -0.846 -8.601 -1.796 1.00 87.00 86 ALA A O 1
ATOM 658 N N . ARG A 1 87 ? 0.030 -7.964 -3.768 1.00 90.62 87 ARG A N 1
ATOM 659 C CA . ARG A 1 87 ? -1.112 -8.401 -4.584 1.00 90.62 87 ARG A CA 1
ATOM 660 C C . ARG A 1 87 ? -1.329 -9.908 -4.472 1.00 90.62 87 ARG A C 1
ATOM 662 O O . ARG A 1 87 ? -2.443 -10.342 -4.212 1.00 90.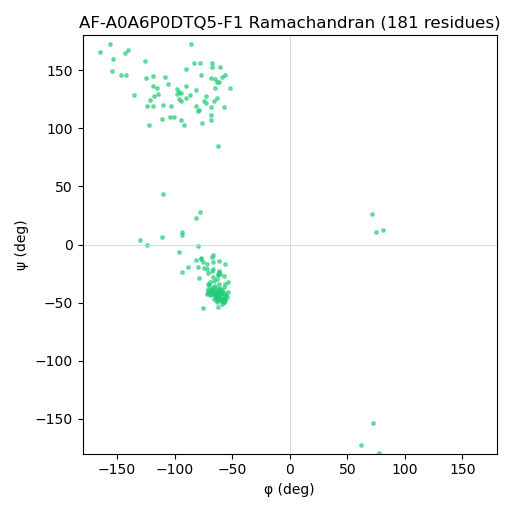62 87 ARG A O 1
ATOM 669 N N . ARG A 1 88 ? -0.262 -10.701 -4.599 1.00 87.62 88 ARG A N 1
ATOM 670 C CA . ARG A 1 88 ? -0.333 -12.164 -4.472 1.00 87.62 88 ARG A CA 1
ATOM 671 C C . ARG A 1 88 ? -0.833 -12.601 -3.099 1.00 87.62 88 ARG A C 1
ATOM 673 O O . ARG A 1 88 ? -1.586 -13.564 -2.997 1.00 87.62 88 ARG A O 1
ATOM 680 N N . MET A 1 89 ? -0.419 -11.902 -2.044 1.00 83.38 89 MET A N 1
ATOM 681 C CA . MET A 1 89 ? -0.926 -12.139 -0.693 1.00 83.38 89 MET A CA 1
ATOM 682 C C . MET A 1 89 ? -2.416 -11.800 -0.599 1.00 83.38 89 MET A C 1
ATOM 684 O O . MET A 1 89 ? -3.170 -12.608 -0.068 1.00 83.38 89 MET A O 1
ATOM 688 N N . LEU A 1 90 ? -2.849 -10.665 -1.161 1.00 84.19 90 LEU A N 1
ATOM 689 C CA . LEU A 1 90 ? -4.259 -10.264 -1.200 1.00 84.19 90 LEU A CA 1
ATOM 690 C C . LEU A 1 90 ? -5.129 -11.305 -1.924 1.00 84.19 90 LEU A C 1
ATOM 692 O O . LEU A 1 90 ? -6.118 -11.758 -1.363 1.00 84.19 90 LEU A O 1
ATOM 696 N N . GLU A 1 91 ? -4.720 -11.753 -3.113 1.00 86.19 91 GLU A N 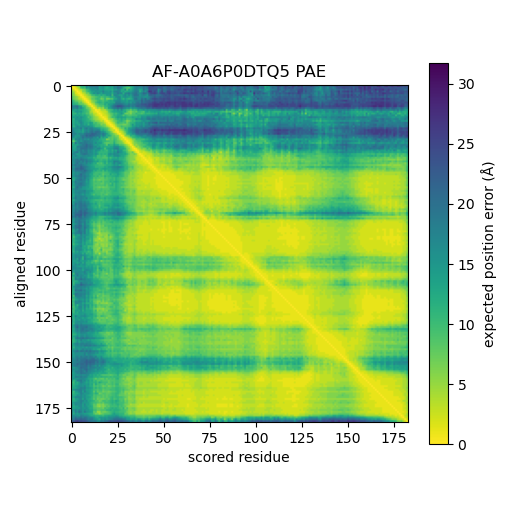1
ATOM 697 C CA . GLU A 1 91 ? -5.419 -12.799 -3.883 1.00 86.19 91 GLU A CA 1
ATOM 698 C C . GLU A 1 91 ? -5.434 -14.153 -3.151 1.00 86.19 91 GLU A C 1
ATOM 700 O O . GLU A 1 91 ? -6.358 -14.952 -3.289 1.00 86.19 91 GLU A O 1
ATOM 705 N N . LYS A 1 92 ? -4.412 -14.440 -2.336 1.00 82.44 92 LYS A N 1
ATOM 706 C CA . LYS A 1 92 ? -4.385 -15.650 -1.509 1.00 82.44 92 LYS A CA 1
ATOM 707 C C . LYS A 1 92 ? -5.366 -15.613 -0.354 1.00 82.44 92 LYS A C 1
ATOM 709 O O . LYS A 1 92 ? -5.866 -16.676 0.002 1.00 82.44 92 LYS A O 1
ATOM 714 N N . LEU A 1 93 ? -5.615 -14.448 0.241 1.00 77.00 93 LEU A N 1
ATOM 715 C CA . LEU A 1 93 ? -6.534 -14.334 1.369 1.00 77.00 93 LEU A CA 1
ATOM 716 C C . LEU A 1 93 ? -7.927 -14.869 1.005 1.00 77.00 93 LEU A C 1
ATOM 718 O O . LEU A 1 93 ? -8.529 -15.572 1.815 1.00 77.00 93 LEU A O 1
ATOM 722 N N . GLU A 1 94 ? -8.382 -14.664 -0.234 1.00 73.12 94 GLU A N 1
ATOM 723 C CA . GLU A 1 94 ? -9.640 -15.232 -0.741 1.00 73.12 94 GLU A CA 1
ATOM 724 C C . GLU A 1 94 ? -9.703 -16.760 -0.550 1.00 73.12 94 GLU A C 1
ATOM 726 O O . GLU A 1 94 ? -10.708 -17.305 -0.092 1.00 73.12 94 GLU A O 1
ATOM 731 N N . ARG A 1 95 ? -8.589 -17.471 -0.785 1.00 73.75 95 ARG A N 1
ATOM 732 C CA . ARG A 1 95 ? -8.501 -18.932 -0.590 1.00 73.75 95 ARG A CA 1
ATOM 733 C C . ARG A 1 95 ? -8.618 -19.358 0.873 1.00 73.75 95 ARG A C 1
ATOM 735 O O . ARG A 1 95 ? -8.944 -20.511 1.139 1.00 73.75 95 ARG A O 1
ATOM 742 N N . TYR A 1 96 ? -8.360 -18.446 1.805 1.00 69.44 96 TYR A N 1
ATOM 743 C CA . TYR A 1 96 ? -8.547 -18.640 3.244 1.00 69.44 96 TYR A CA 1
ATOM 744 C C . TYR A 1 96 ? -9.925 -18.159 3.730 1.00 69.44 96 TYR A C 1
ATOM 746 O O . TYR A 1 96 ? -10.166 -18.090 4.935 1.00 69.44 96 TYR A O 1
ATOM 754 N N . GLY A 1 97 ? -10.844 -17.854 2.807 1.00 70.50 97 GLY A N 1
ATOM 755 C CA . GLY A 1 97 ? -12.217 -17.454 3.111 1.00 70.50 97 GLY A CA 1
ATOM 756 C C . GLY A 1 97 ? -12.368 -15.986 3.504 1.00 70.50 97 GLY A C 1
ATOM 757 O O . GLY A 1 97 ? -13.423 -15.608 4.006 1.00 70.50 97 GLY A O 1
ATOM 758 N N . VAL A 1 98 ? -11.333 -15.168 3.299 1.00 69.75 98 VAL A N 1
ATOM 759 C CA . VAL A 1 98 ? -11.377 -13.709 3.466 1.00 69.75 98 VAL A CA 1
ATOM 760 C C . VAL A 1 98 ? -12.260 -13.123 2.365 1.00 69.75 98 VAL A C 1
ATOM 762 O O . VAL A 1 98 ? -11.879 -13.232 1.198 1.00 69.75 98 VAL A O 1
ATOM 765 N N . PRO A 1 99 ? -13.449 -12.572 2.684 1.00 70.56 99 PRO A N 1
ATOM 766 C CA . PRO A 1 99 ? -14.287 -11.939 1.680 1.00 70.56 99 PRO A CA 1
ATOM 767 C C . PRO A 1 99 ? -13.565 -10.759 1.036 1.00 70.56 99 PRO A C 1
ATOM 769 O O . PRO A 1 99 ? -12.716 -10.099 1.634 1.00 70.56 99 PRO A O 1
ATOM 772 N N . GLU A 1 100 ? -13.940 -10.473 -0.203 1.00 78.25 100 GLU A N 1
ATOM 773 C CA . GLU A 1 100 ? -13.484 -9.259 -0.850 1.00 78.25 100 GLU A CA 1
ATOM 774 C C . GLU A 1 100 ? -14.040 -8.027 -0.119 1.00 78.25 100 GLU A C 1
ATOM 776 O O . GLU A 1 100 ? -15.226 -7.968 0.206 1.00 78.25 100 GLU A O 1
ATOM 781 N N . GLY A 1 101 ? -13.184 -7.033 0.123 1.00 81.00 101 GLY A N 1
ATOM 782 C CA . GLY A 1 101 ? -13.547 -5.821 0.850 1.00 81.00 101 GLY A CA 1
ATOM 783 C C . GLY A 1 101 ? -12.647 -4.632 0.509 1.00 81.00 101 GLY A C 1
ATOM 784 O O . GLY A 1 101 ? -11.665 -4.782 -0.230 1.00 81.00 101 GLY A O 1
ATOM 785 N N . PRO A 1 102 ? -12.983 -3.432 1.009 1.00 84.81 102 PRO A N 1
ATOM 786 C CA . PRO A 1 102 ? -12.176 -2.234 0.806 1.00 84.81 102 PRO A CA 1
ATOM 787 C C . PRO A 1 102 ? -10.751 -2.409 1.347 1.00 84.81 102 PRO A C 1
ATOM 789 O O . PRO A 1 102 ? -10.515 -3.042 2.376 1.00 84.81 102 PRO A O 1
ATOM 792 N N . VAL A 1 103 ? -9.785 -1.818 0.642 1.00 87.88 103 VAL A N 1
ATOM 793 C CA . VAL A 1 103 ? -8.362 -1.897 0.987 1.00 87.88 103 VAL A CA 1
ATOM 794 C C . VAL A 1 103 ? -7.942 -0.614 1.691 1.00 87.88 103 VAL A C 1
ATOM 796 O O . VAL A 1 103 ? -7.825 0.427 1.047 1.00 87.88 103 VAL A O 1
ATOM 799 N N . TYR A 1 104 ? -7.655 -0.682 2.992 1.00 88.00 104 TYR A N 1
ATOM 800 C CA . TYR A 1 104 ? -7.201 0.490 3.751 1.00 88.00 104 TYR A CA 1
ATOM 801 C C . TYR A 1 104 ? -5.675 0.555 3.867 1.00 88.00 104 TYR A C 1
ATOM 803 O O . TYR A 1 104 ? -5.008 -0.415 4.259 1.00 88.00 104 TYR A O 1
ATOM 811 N N . ALA A 1 105 ? -5.107 1.723 3.568 1.00 87.75 105 ALA A N 1
ATOM 812 C CA . ALA A 1 105 ? -3.692 2.016 3.747 1.00 87.75 105 ALA A CA 1
ATOM 813 C C . ALA A 1 105 ? -3.430 2.739 5.068 1.00 87.75 105 ALA A C 1
ATOM 815 O O . ALA A 1 105 ? -3.969 3.807 5.341 1.00 87.75 105 ALA A O 1
ATOM 816 N N . THR A 1 106 ? -2.533 2.169 5.870 1.00 83.81 106 THR A N 1
ATOM 817 C CA . THR A 1 106 ? -2.209 2.640 7.221 1.00 83.81 106 THR A CA 1
ATOM 818 C C . THR A 1 106 ? -0.705 2.530 7.494 1.00 83.81 106 THR A C 1
ATOM 820 O O . THR A 1 106 ? 0.038 1.893 6.737 1.00 83.81 106 THR A O 1
ATOM 823 N N . GLY A 1 107 ? -0.240 3.157 8.578 1.00 79.56 107 GLY A N 1
ATOM 824 C CA . GLY A 1 107 ? 1.175 3.192 8.958 1.00 79.56 107 GLY A CA 1
ATOM 825 C C . GLY A 1 107 ? 2.005 4.190 8.141 1.00 79.56 107 GLY A C 1
ATOM 826 O O . GLY A 1 107 ? 1.502 4.884 7.268 1.00 79.56 107 GLY A O 1
ATOM 827 N N . GLY A 1 108 ? 3.313 4.285 8.411 1.00 78.31 108 GLY A N 1
ATOM 828 C CA . GLY A 1 108 ? 4.158 5.358 7.852 1.00 78.31 108 GLY A CA 1
ATOM 829 C C . GLY A 1 108 ? 4.174 5.460 6.318 1.00 78.31 108 GLY A C 1
ATOM 830 O O . GLY A 1 108 ? 4.349 6.549 5.776 1.00 78.31 108 GLY A O 1
ATOM 831 N N . TRP A 1 109 ? 3.943 4.347 5.621 1.00 81.19 109 TRP A N 1
ATOM 832 C CA . TRP A 1 109 ? 3.949 4.260 4.159 1.00 81.19 109 TRP A CA 1
ATOM 833 C C . TRP A 1 109 ? 2.654 4.771 3.513 1.00 81.19 109 TRP A C 1
ATOM 835 O O . TRP A 1 109 ? 2.687 5.137 2.341 1.00 81.19 109 TRP A O 1
ATOM 845 N N . SER A 1 110 ? 1.539 4.864 4.255 1.00 86.25 110 SER A N 1
ATOM 846 C CA . SER A 1 110 ? 0.284 5.440 3.739 1.00 86.25 110 SER A CA 1
ATOM 847 C C . SER A 1 110 ? 0.389 6.938 3.442 1.00 86.25 110 SER A C 1
ATOM 849 O O . SER A 1 110 ? -0.489 7.516 2.818 1.00 86.25 110 SER A O 1
ATOM 851 N N . ARG A 1 111 ? 1.494 7.574 3.843 1.00 88.06 111 ARG A N 1
ATOM 852 C CA . ARG A 1 111 ? 1.800 8.978 3.548 1.00 88.06 111 ARG A CA 1
ATOM 853 C C . ARG A 1 111 ? 2.389 9.180 2.148 1.00 88.06 111 ARG A C 1
ATOM 855 O O . ARG A 1 111 ? 2.494 10.316 1.698 1.00 88.06 111 ARG A O 1
ATOM 862 N N . SER A 1 112 ? 2.813 8.109 1.471 1.00 92.94 112 SER A N 1
ATOM 863 C CA . SER A 1 112 ? 3.413 8.193 0.137 1.00 92.94 112 SER A CA 1
ATOM 864 C C . SER A 1 112 ? 2.350 8.043 -0.943 1.00 92.94 112 SER A C 1
ATOM 866 O O . SER A 1 112 ? 1.934 6.932 -1.269 1.00 92.94 112 SER A O 1
ATOM 868 N N . ARG A 1 113 ? 1.961 9.165 -1.555 1.00 94.56 113 ARG A N 1
ATOM 869 C CA . ARG A 1 113 ? 1.044 9.163 -2.701 1.00 94.56 113 ARG A CA 1
ATOM 870 C C . ARG A 1 113 ? 1.570 8.304 -3.854 1.00 94.56 113 ARG A C 1
ATOM 872 O O . ARG A 1 113 ? 0.829 7.469 -4.359 1.00 94.56 113 ARG A O 1
ATOM 879 N N . ALA A 1 114 ? 2.852 8.441 -4.204 1.00 95.56 114 ALA A N 1
ATOM 880 C CA . ALA A 1 114 ? 3.480 7.654 -5.266 1.00 95.56 114 ALA A CA 1
ATOM 881 C C . ALA A 1 114 ? 3.346 6.140 -5.044 1.00 95.56 114 ALA A C 1
ATOM 883 O O . ALA A 1 114 ? 3.025 5.399 -5.973 1.00 95.56 114 ALA A O 1
ATOM 884 N N . LEU A 1 115 ? 3.569 5.676 -3.811 1.00 94.44 115 LEU A N 1
ATOM 885 C CA . LEU A 1 115 ? 3.446 4.262 -3.479 1.00 94.44 115 LEU A CA 1
ATOM 886 C C . LEU A 1 115 ? 1.989 3.794 -3.489 1.00 94.44 115 LEU A C 1
ATOM 888 O O . LEU A 1 115 ? 1.716 2.677 -3.919 1.00 94.44 115 LEU A O 1
ATOM 892 N N . LEU A 1 116 ? 1.056 4.622 -3.019 1.00 95.44 116 LEU A N 1
ATOM 893 C CA . LEU A 1 116 ? -0.362 4.274 -3.024 1.00 95.44 116 LEU A CA 1
ATOM 894 C C . LEU A 1 116 ? -0.938 4.205 -4.439 1.00 95.44 116 LEU A C 1
ATOM 896 O O . LEU A 1 116 ? -1.637 3.245 -4.735 1.00 95.44 116 LEU A O 1
ATOM 900 N N . GLU A 1 117 ? -0.594 5.143 -5.326 1.00 96.81 117 GLU A N 1
ATOM 901 C CA . GLU A 1 117 ? -1.013 5.098 -6.736 1.00 96.81 117 GLU A CA 1
ATOM 902 C C . GLU A 1 117 ? -0.455 3.852 -7.441 1.00 96.81 117 GLU A C 1
ATOM 904 O O . GLU A 1 117 ? -1.182 3.165 -8.163 1.00 96.81 117 GLU A O 1
ATOM 909 N N . LEU A 1 118 ? 0.814 3.502 -7.187 1.00 96.44 118 LEU A N 1
ATOM 910 C CA . LEU A 1 118 ? 1.413 2.264 -7.694 1.00 96.44 118 LEU A CA 1
ATOM 911 C C . LEU A 1 118 ? 0.651 1.030 -7.192 1.00 96.44 118 LEU A C 1
ATOM 913 O O . LEU A 1 118 ? 0.316 0.145 -7.980 1.00 96.44 118 LEU A O 1
ATOM 917 N N . ARG A 1 119 ? 0.363 0.974 -5.886 1.00 95.12 119 ARG A N 1
ATOM 918 C CA . ARG A 1 119 ? -0.363 -0.143 -5.272 1.00 95.12 119 ARG A CA 1
ATOM 919 C C . ARG A 1 119 ? -1.780 -0.275 -5.795 1.00 95.12 119 ARG A C 1
ATOM 921 O O . ARG A 1 119 ? -2.139 -1.377 -6.187 1.00 95.12 119 ARG A O 1
ATOM 928 N N . ALA A 1 120 ? -2.543 0.812 -5.852 1.00 96.62 120 ALA A N 1
ATOM 929 C CA . ALA A 1 120 ? -3.898 0.801 -6.391 1.00 96.62 120 ALA A CA 1
ATOM 930 C C . ALA A 1 120 ? -3.893 0.260 -7.827 1.00 96.62 120 ALA A C 1
ATOM 932 O O . ALA A 1 120 ? -4.635 -0.664 -8.156 1.00 96.62 120 ALA A O 1
ATOM 933 N N . SER A 1 121 ? -2.963 0.751 -8.652 1.00 97.69 121 SER A N 1
ATOM 934 C CA . SER A 1 121 ? -2.827 0.338 -10.053 1.00 97.69 121 SER A CA 1
ATOM 935 C C . SER A 1 121 ? -2.447 -1.134 -10.214 1.00 97.69 121 SER A C 1
ATOM 937 O O . SER A 1 121 ? -3.031 -1.822 -11.046 1.00 97.69 121 SER A O 1
ATOM 939 N N . ILE A 1 122 ? -1.500 -1.642 -9.416 1.00 96.50 122 ILE A N 1
ATOM 940 C CA . ILE A 1 122 ? -1.114 -3.059 -9.468 1.00 96.50 122 ILE A CA 1
ATOM 941 C C . ILE A 1 122 ? -2.223 -3.943 -8.898 1.00 96.50 122 ILE A C 1
ATOM 943 O O . ILE A 1 122 ? -2.496 -4.988 -9.477 1.00 96.50 122 ILE A O 1
ATOM 947 N N . PHE A 1 123 ? -2.873 -3.556 -7.799 1.00 94.06 123 PHE A N 1
ATOM 948 C CA . PHE A 1 123 ? -3.995 -4.310 -7.228 1.00 94.06 123 PHE A CA 1
ATOM 949 C C . PHE A 1 123 ? -5.225 -4.294 -8.139 1.00 94.06 123 PHE A C 1
ATOM 951 O O . PHE A 1 123 ? -6.064 -5.181 -8.030 1.00 94.06 123 PHE A O 1
ATOM 958 N N . GLY A 1 124 ? -5.322 -3.302 -9.027 1.00 94.81 124 GLY A N 1
ATOM 959 C CA . GLY A 1 124 ? -6.465 -3.102 -9.907 1.00 94.81 124 GLY A CA 1
ATOM 960 C C . GLY A 1 124 ? -7.713 -2.618 -9.169 1.00 94.81 124 GLY A C 1
ATOM 961 O O . GLY A 1 124 ? -8.819 -2.892 -9.623 1.00 94.81 124 GLY A O 1
ATOM 962 N N . ARG A 1 125 ? -7.549 -1.944 -8.024 1.00 93.75 125 ARG A N 1
ATOM 963 C CA . ARG A 1 125 ? -8.653 -1.464 -7.181 1.00 93.75 125 ARG A CA 1
ATOM 964 C C . ARG A 1 125 ? -8.259 -0.244 -6.356 1.00 93.75 125 ARG A C 1
ATOM 966 O O . ARG A 1 125 ? -7.078 -0.013 -6.101 1.00 93.75 125 ARG A O 1
ATOM 973 N N . GLU A 1 126 ? -9.272 0.487 -5.910 1.00 96.00 126 GLU A N 1
ATOM 974 C CA . GLU A 1 126 ? -9.151 1.639 -5.017 1.00 96.00 126 GLU A CA 1
ATOM 975 C C . GLU A 1 126 ? -8.434 1.299 -3.704 1.00 96.00 126 GLU A C 1
ATOM 977 O O . GLU A 1 126 ? -8.596 0.211 -3.136 1.00 96.00 126 GLU A O 1
ATOM 982 N N . ILE A 1 127 ? -7.680 2.275 -3.194 1.00 94.75 127 ILE A N 1
ATOM 983 C CA . ILE A 1 127 ? -7.113 2.244 -1.845 1.00 94.75 127 ILE A CA 1
ATOM 984 C C . ILE A 1 127 ? -7.666 3.409 -1.030 1.00 94.75 127 ILE A C 1
ATOM 986 O O . ILE A 1 127 ? -7.560 4.570 -1.420 1.00 94.75 127 ILE A O 1
ATOM 990 N N . TYR A 1 128 ? -8.186 3.083 0.145 1.00 93.19 128 TYR A N 1
ATOM 991 C CA . TYR A 1 128 ? -8.785 4.008 1.092 1.00 93.19 128 TYR A CA 1
ATOM 992 C C . TYR A 1 128 ? -7.744 4.444 2.125 1.00 93.19 128 TYR A C 1
ATOM 994 O O . TYR A 1 128 ? -7.058 3.617 2.731 1.00 93.19 128 TYR A O 1
ATOM 1002 N N . VAL A 1 129 ? -7.616 5.746 2.345 1.00 92.62 129 VAL A N 1
ATOM 1003 C CA . VAL A 1 129 ? -6.621 6.339 3.242 1.00 92.62 129 VAL A CA 1
ATOM 1004 C C . VAL A 1 129 ? -7.349 7.160 4.306 1.00 92.62 129 VAL A C 1
ATOM 1006 O O . VAL A 1 129 ? -7.812 8.265 4.018 1.00 92.62 129 VAL A O 1
ATOM 1009 N N . PRO A 1 130 ? -7.487 6.636 5.534 1.00 90.50 130 PRO A N 1
ATOM 1010 C CA . PRO A 1 130 ? -8.021 7.412 6.647 1.00 90.50 130 PRO A CA 1
ATOM 1011 C C . PRO A 1 130 ? -7.101 8.597 6.977 1.00 90.50 130 PRO A C 1
ATOM 1013 O O . PRO A 1 130 ? -5.878 8.444 6.975 1.00 90.50 130 PRO A O 1
ATOM 1016 N N . GLU A 1 131 ? -7.671 9.763 7.293 1.00 88.38 131 GLU A N 1
ATOM 1017 C CA . GLU A 1 131 ? -6.882 10.945 7.687 1.00 88.38 131 GLU A CA 1
ATOM 1018 C C . GLU A 1 131 ? -6.234 10.796 9.077 1.00 88.38 131 GLU A C 1
ATOM 1020 O O . GLU A 1 131 ? -5.206 11.420 9.358 1.00 88.38 131 GLU A O 1
ATOM 1025 N N . GLU A 1 132 ? -6.796 9.949 9.947 1.00 87.69 132 GLU A N 1
ATOM 1026 C CA . GLU A 1 132 ? -6.185 9.615 11.235 1.00 87.69 132 GLU A CA 1
ATOM 1027 C C . GLU A 1 132 ? -4.832 8.912 11.041 1.00 87.69 132 GLU A C 1
ATOM 1029 O O . GLU A 1 132 ? -4.709 7.894 10.356 1.00 87.69 132 GLU A O 1
ATOM 1034 N N . ARG A 1 133 ? -3.792 9.447 11.683 1.00 80.06 133 ARG A N 1
ATOM 1035 C CA . ARG A 1 133 ? -2.404 8.996 11.519 1.00 80.06 133 ARG A CA 1
ATOM 1036 C C . ARG A 1 133 ? -1.989 7.958 12.550 1.00 80.06 133 ARG A C 1
ATOM 1038 O O . ARG A 1 133 ? -1.079 7.180 12.267 1.00 80.06 133 ARG A O 1
ATOM 1045 N N . GLU A 1 134 ? -2.655 7.924 13.698 1.00 83.56 134 GLU A N 1
ATOM 1046 C CA . GLU A 1 134 ? -2.331 7.065 14.837 1.00 83.56 134 GLU A CA 1
ATOM 1047 C C . GLU A 1 134 ? -3.384 5.957 15.028 1.00 83.56 134 GLU A C 1
ATOM 1049 O O . GLU A 1 134 ? -3.789 5.636 16.145 1.00 83.56 134 GLU A O 1
ATOM 1054 N N . LEU A 1 135 ? -3.816 5.332 13.923 1.00 82.50 135 LEU A N 1
ATOM 1055 C CA . LEU A 1 135 ? -4.870 4.301 13.899 1.00 82.50 135 LEU A CA 1
ATOM 1056 C C . LEU A 1 135 ? -4.622 3.132 14.865 1.00 82.50 135 LEU A C 1
ATOM 1058 O O . LEU A 1 135 ? -5.571 2.582 15.414 1.00 82.50 135 LEU A O 1
ATOM 1062 N N . SER A 1 136 ? -3.361 2.763 15.113 1.00 82.19 136 SER A N 1
ATOM 1063 C CA . SER A 1 136 ? -3.028 1.720 16.093 1.00 82.19 136 SER A CA 1
ATOM 1064 C C . SER A 1 136 ? -3.348 2.149 17.529 1.00 82.19 136 SER A C 1
ATOM 1066 O O . SER A 1 136 ? -3.883 1.358 18.304 1.00 82.19 136 SER A O 1
ATOM 1068 N N . VAL A 1 137 ? -3.027 3.398 17.887 1.00 84.62 137 VAL A N 1
ATOM 1069 C CA . VAL A 1 137 ? -3.306 3.962 19.219 1.00 84.62 137 VAL A CA 1
ATOM 1070 C C . VAL A 1 137 ? -4.805 4.158 19.391 1.00 84.62 137 VAL A C 1
ATOM 1072 O O . VAL A 1 137 ? -5.362 3.790 20.423 1.00 84.62 137 VAL A O 1
ATOM 1075 N N . LEU A 1 138 ? -5.464 4.674 18.356 1.00 84.75 138 LEU A N 1
ATOM 1076 C CA . LEU A 1 138 ? -6.911 4.790 18.317 1.00 84.75 138 LEU A CA 1
ATOM 1077 C C . LEU A 1 138 ? -7.586 3.427 18.508 1.00 84.75 138 LEU A C 1
ATOM 1079 O O . LEU A 1 138 ? -8.455 3.311 19.362 1.00 84.75 138 LEU A O 1
ATOM 1083 N N . GLY A 1 139 ? -7.173 2.393 17.770 1.00 83.38 139 GLY A N 1
ATOM 1084 C CA . GLY A 1 139 ? -7.732 1.047 17.912 1.00 83.38 139 GLY A CA 1
ATOM 1085 C C . GLY A 1 139 ? -7.615 0.521 19.344 1.00 83.38 139 GLY A C 1
ATOM 1086 O O . GLY A 1 139 ? -8.583 0.001 19.894 1.00 83.38 139 GLY A O 1
ATOM 1087 N N . ALA A 1 140 ? -6.469 0.743 19.997 1.00 85.12 140 ALA A N 1
ATOM 1088 C CA . ALA A 1 140 ? -6.291 0.402 21.408 1.00 85.12 140 ALA A CA 1
ATOM 1089 C C . ALA A 1 140 ? -7.239 1.188 22.335 1.00 85.12 140 ALA A C 1
ATOM 1091 O O . ALA A 1 140 ? -7.796 0.616 23.273 1.00 85.12 140 ALA A O 1
ATOM 1092 N N . ALA A 1 141 ? -7.455 2.480 22.071 1.00 85.25 141 ALA A N 1
ATOM 1093 C CA . ALA A 1 141 ? -8.383 3.310 22.836 1.00 85.25 141 ALA A CA 1
ATOM 1094 C C . ALA A 1 141 ? -9.848 2.878 22.648 1.00 85.25 141 ALA A C 1
ATOM 1096 O O . ALA A 1 141 ? -10.595 2.830 23.625 1.00 85.25 141 ALA A O 1
ATOM 1097 N N . LEU A 1 142 ? -10.247 2.517 21.423 1.00 84.50 142 LEU A N 1
ATOM 1098 C CA . LEU A 1 142 ? -11.580 1.989 21.122 1.00 84.50 142 LEU A CA 1
ATOM 1099 C C . LEU A 1 142 ? -11.830 0.676 21.874 1.00 84.50 142 LEU A C 1
ATOM 1101 O O . LEU A 1 142 ? -12.859 0.548 22.535 1.00 84.50 142 LEU A O 1
ATOM 1105 N N . PHE A 1 143 ? -10.860 -0.246 21.870 1.00 83.31 143 PHE A N 1
ATOM 1106 C CA . PHE A 1 143 ? -10.956 -1.482 22.651 1.00 83.31 143 PHE A CA 1
ATOM 1107 C C . PHE A 1 143 ? -11.061 -1.223 24.156 1.00 83.31 143 PHE A C 1
ATOM 1109 O O . PHE A 1 143 ? -11.856 -1.866 24.840 1.00 83.31 143 PHE A O 1
ATOM 1116 N N . ALA A 1 144 ? -10.289 -0.271 24.689 1.00 84.56 144 ALA A N 1
ATOM 1117 C CA . ALA A 1 144 ? -10.373 0.094 26.101 1.00 84.56 144 ALA A CA 1
ATOM 1118 C C . ALA A 1 144 ? -11.749 0.681 26.461 1.00 84.56 144 ALA A C 1
ATOM 1120 O O . ALA A 1 144 ? -12.316 0.328 27.494 1.00 84.56 144 ALA A O 1
ATOM 1121 N N . ALA A 1 145 ? -12.309 1.540 25.606 1.00 82.88 145 ALA A N 1
ATOM 1122 C CA . ALA A 1 145 ? -13.640 2.106 25.801 1.00 82.88 145 ALA A CA 1
ATOM 1123 C C . ALA A 1 145 ? -14.723 1.013 25.797 1.00 82.88 145 ALA A C 1
ATOM 1125 O O . ALA A 1 145 ? -15.522 0.944 26.736 1.00 82.88 145 ALA A O 1
ATOM 1126 N N . GLU A 1 146 ? -14.687 0.106 24.817 1.00 84.31 146 GLU A N 1
ATOM 1127 C CA . GLU A 1 146 ? -15.626 -1.015 24.714 1.00 84.31 146 GLU A CA 1
ATOM 1128 C C . GLU A 1 146 ? -15.559 -1.937 25.940 1.00 84.31 146 GLU A C 1
ATOM 1130 O O . GLU A 1 146 ? -16.592 -2.275 26.520 1.00 84.31 146 GLU A O 1
ATOM 1135 N N . ALA A 1 147 ? -14.353 -2.251 26.423 1.00 85.12 147 ALA A N 1
ATOM 1136 C CA . ALA A 1 147 ? -14.154 -3.052 27.632 1.00 85.12 147 ALA A CA 1
ATOM 1137 C C . ALA A 1 147 ? -14.746 -2.407 28.902 1.00 85.12 147 ALA A C 1
ATOM 1139 O O . ALA A 1 147 ? -15.064 -3.107 29.863 1.00 85.12 147 ALA A O 1
ATOM 1140 N N . THR A 1 148 ? -14.926 -1.082 28.912 1.00 91.06 148 THR A N 1
ATOM 1141 C CA . THR A 1 148 ? -15.573 -0.344 30.014 1.00 91.06 148 THR A CA 1
ATOM 1142 C C . THR A 1 148 ? -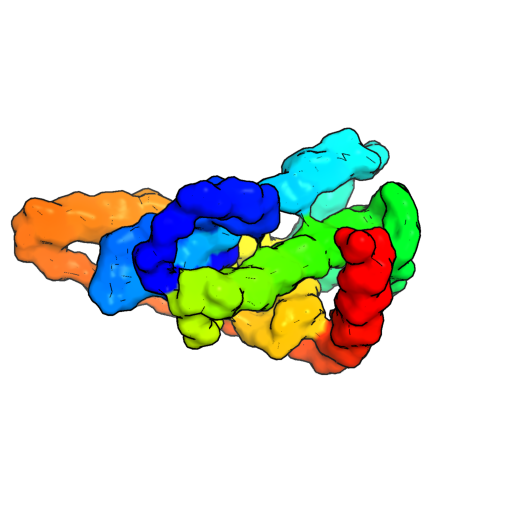17.077 -0.132 29.812 1.00 91.06 148 THR A C 1
ATOM 1144 O O . THR A 1 148 ? -17.707 0.595 30.580 1.00 91.06 148 THR A O 1
ATOM 1147 N N . GLY A 1 149 ? -17.671 -0.758 28.790 1.00 87.88 149 GLY A N 1
ATOM 1148 C CA . GLY A 1 149 ? -19.089 -0.621 28.454 1.00 87.88 149 GLY A CA 1
ATOM 1149 C C . GLY A 1 149 ? -19.440 0.705 27.775 1.00 87.88 149 GLY A C 1
ATOM 1150 O O . GLY A 1 149 ? -20.621 1.027 27.633 1.00 87.88 149 GLY A O 1
ATOM 1151 N N . GLN A 1 150 ? -18.441 1.486 27.354 1.00 85.75 150 GLN A N 1
ATOM 1152 C CA . GLN A 1 150 ? -18.661 2.697 26.575 1.00 85.75 150 GLN A CA 1
ATOM 1153 C C . GLN A 1 150 ? -18.738 2.339 25.095 1.00 85.75 150 GLN A C 1
ATOM 1155 O O . GLN A 1 150 ? -17.843 1.702 24.543 1.00 85.75 150 GLN A O 1
ATOM 1160 N N . LYS A 1 151 ? -19.798 2.792 24.424 1.00 79.12 151 LYS A N 1
ATOM 1161 C CA . LYS A 1 151 ? -19.879 2.695 22.969 1.00 79.12 151 LYS A CA 1
ATOM 1162 C C . LYS A 1 151 ? -18.980 3.769 22.362 1.00 79.12 151 LYS A C 1
ATOM 1164 O O . LYS A 1 151 ? -19.344 4.943 22.367 1.00 79.12 151 LYS A O 1
ATOM 1169 N N . ALA A 1 152 ? -17.827 3.368 21.843 1.00 73.12 152 ALA A N 1
ATOM 1170 C CA . ALA A 1 152 ? -16.959 4.258 21.091 1.00 73.12 152 ALA A CA 1
ATOM 1171 C C . ALA A 1 152 ? -17.318 4.220 19.601 1.00 73.12 152 ALA A C 1
ATOM 1173 O O . ALA A 1 152 ? -17.566 3.158 19.032 1.00 73.12 152 ALA A O 1
ATOM 1174 N N . THR A 1 153 ? -17.361 5.388 18.971 1.00 75.44 153 THR A N 1
ATOM 1175 C CA . THR A 1 153 ? -17.518 5.530 17.521 1.00 75.44 153 THR A CA 1
ATOM 1176 C C . THR A 1 153 ? -16.294 6.230 16.971 1.00 75.44 153 THR A C 1
ATOM 1178 O O . THR A 1 153 ? -15.844 7.221 17.546 1.00 75.44 153 THR A O 1
ATOM 1181 N N . PHE A 1 154 ? -15.784 5.737 15.850 1.00 80.12 154 PHE A N 1
ATOM 1182 C CA . PHE A 1 154 ? -14.720 6.392 15.113 1.00 80.12 154 PHE A CA 1
ATOM 1183 C C . PHE A 1 154 ? -15.278 6.940 13.808 1.00 80.12 154 PHE A C 1
ATOM 1185 O O . PHE A 1 154 ? -15.808 6.186 12.997 1.00 80.12 154 PHE A O 1
ATOM 1192 N N . ASP A 1 155 ? -15.163 8.252 13.643 1.00 80.44 155 ASP A N 1
ATOM 1193 C CA . ASP A 1 155 ? -15.524 8.961 12.426 1.00 80.44 155 ASP A CA 1
ATOM 1194 C C . ASP A 1 155 ? -14.298 9.748 11.965 1.00 80.44 155 ASP A C 1
ATOM 1196 O O . ASP A 1 155 ? -13.746 10.568 12.703 1.00 80.44 155 ASP A O 1
ATOM 1200 N N . THR A 1 156 ? -13.821 9.438 10.767 1.00 84.44 156 THR A N 1
ATOM 1201 C CA . THR A 1 156 ? -12.705 10.132 10.136 1.00 84.44 156 THR A CA 1
ATOM 1202 C C . THR A 1 156 ? -12.983 10.241 8.653 1.00 84.44 156 THR A C 1
ATOM 1204 O O . THR A 1 156 ? -13.557 9.338 8.040 1.00 84.44 156 THR A O 1
ATOM 1207 N N . SER A 1 157 ? -12.536 11.336 8.051 1.00 89.44 157 SER A N 1
ATOM 1208 C CA . SER A 1 157 ? -12.534 11.441 6.602 1.00 89.44 157 SER A CA 1
ATOM 1209 C C . SER A 1 157 ? -11.578 10.415 6.000 1.00 89.44 157 SER A C 1
ATOM 1211 O O . SER A 1 157 ? -10.488 10.161 6.521 1.00 89.44 157 SER A O 1
ATOM 1213 N N . VAL A 1 158 ? -11.989 9.853 4.870 1.00 91.62 158 VAL A N 1
ATOM 1214 C CA . VAL A 1 158 ? -11.220 8.874 4.108 1.00 91.62 158 VAL A CA 1
ATOM 1215 C C . VAL A 1 158 ? -11.006 9.435 2.711 1.00 91.62 158 VAL A C 1
ATOM 1217 O O . VAL A 1 158 ? -11.968 9.785 2.029 1.00 91.62 158 VAL A O 1
ATOM 1220 N N . SER A 1 159 ? -9.749 9.533 2.288 1.00 94.06 159 SER A N 1
ATOM 1221 C CA . SER A 1 159 ? -9.404 9.838 0.901 1.00 94.06 159 SER A CA 1
ATOM 1222 C C . SER A 1 159 ? -9.266 8.551 0.087 1.00 94.06 159 SER A C 1
ATOM 1224 O O . SER A 1 159 ? -8.937 7.493 0.623 1.00 94.06 159 SER A O 1
ATOM 1226 N N . ILE A 1 160 ? -9.553 8.633 -1.211 1.00 96.06 160 ILE A N 1
ATOM 1227 C CA . ILE A 1 160 ? -9.527 7.487 -2.126 1.00 96.06 160 ILE A CA 1
ATOM 1228 C C . ILE A 1 160 ? -8.409 7.701 -3.143 1.00 96.06 160 ILE A C 1
ATOM 1230 O O . ILE A 1 160 ? -8.297 8.769 -3.751 1.00 96.06 160 ILE A O 1
ATOM 1234 N N . ILE A 1 161 ? -7.566 6.685 -3.302 1.00 97.19 161 ILE A N 1
ATOM 1235 C CA . ILE A 1 161 ? -6.542 6.613 -4.338 1.00 97.19 161 ILE A CA 1
ATOM 1236 C C . ILE A 1 161 ? -7.026 5.653 -5.416 1.00 97.19 161 ILE A C 1
ATOM 1238 O O . ILE A 1 161 ? -7.078 4.439 -5.209 1.00 97.19 161 ILE A O 1
ATOM 1242 N N . GLU A 1 162 ? -7.357 6.231 -6.563 1.00 97.38 162 GLU A N 1
ATOM 1243 C CA . GLU A 1 162 ? -7.786 5.502 -7.750 1.00 97.38 162 GLU A CA 1
ATOM 1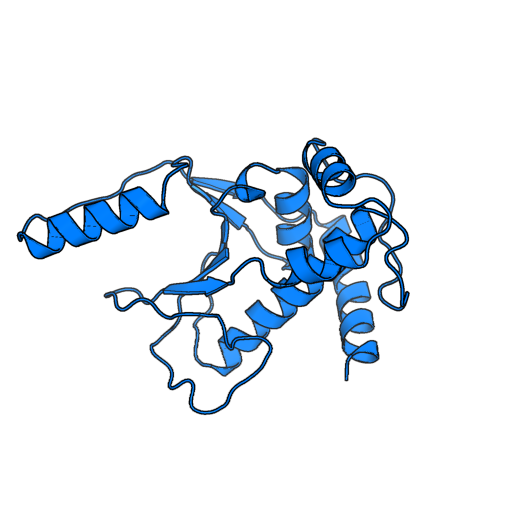244 C C . GLU A 1 162 ? -6.597 4.856 -8.473 1.00 97.38 162 GLU A C 1
ATOM 1246 O O . GLU A 1 162 ? -5.502 5.437 -8.514 1.00 97.38 162 GLU A O 1
ATOM 1251 N N . PRO A 1 163 ? -6.790 3.679 -9.086 1.00 97.25 163 PRO A N 1
ATOM 1252 C CA . PRO A 1 163 ? -5.787 3.095 -9.956 1.00 97.25 163 PRO A CA 1
ATOM 1253 C C . PRO A 1 163 ? -5.616 3.913 -11.248 1.00 97.25 163 PRO A C 1
ATOM 1255 O O . PRO A 1 163 ? -6.571 4.408 -11.846 1.00 97.25 163 PRO A O 1
ATOM 1258 N N . ASP A 1 164 ? -4.378 4.015 -11.728 1.00 96.44 164 ASP A N 1
ATOM 1259 C CA . ASP A 1 164 ? -4.075 4.596 -13.035 1.00 96.44 164 ASP A CA 1
ATOM 1260 C C . ASP A 1 164 ? -4.370 3.553 -14.126 1.00 96.44 164 ASP A C 1
ATOM 1262 O O . ASP A 1 164 ? -3.730 2.504 -14.190 1.00 96.44 164 ASP A O 1
ATOM 1266 N N . SER A 1 165 ? -5.343 3.838 -14.996 1.00 95.69 165 SER A N 1
ATOM 1267 C CA . SER A 1 165 ? -5.801 2.908 -16.046 1.00 95.69 165 SER A CA 1
ATOM 1268 C C . SER A 1 165 ? -4.697 2.424 -17.002 1.00 95.69 165 SER A C 1
ATOM 1270 O O . SER A 1 165 ? -4.708 1.264 -17.430 1.00 95.69 165 SER A O 1
ATOM 1272 N N . ALA A 1 166 ? -3.709 3.270 -17.313 1.00 94.38 166 ALA A N 1
ATOM 1273 C CA . ALA A 1 166 ? -2.590 2.876 -18.163 1.00 94.38 166 ALA A CA 1
ATOM 1274 C C . ALA A 1 166 ? -1.677 1.898 -17.416 1.00 94.38 166 ALA A C 1
ATOM 1276 O O . ALA A 1 166 ? -1.223 0.900 -17.977 1.00 94.38 166 ALA A O 1
ATOM 1277 N N . TRP A 1 167 ? -1.450 2.150 -16.128 1.00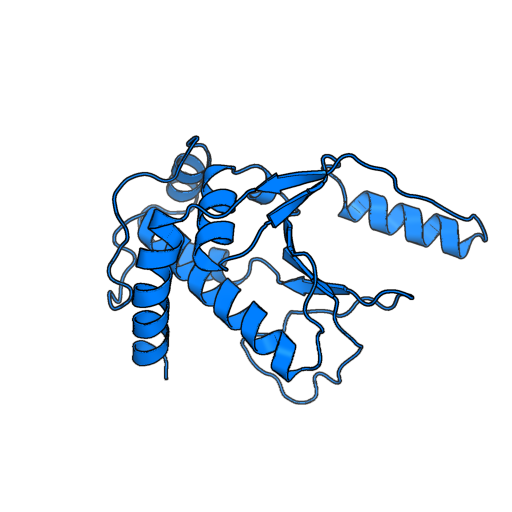 95.88 167 TRP A N 1
ATOM 1278 C CA . TRP A 1 167 ? -0.687 1.251 -15.271 1.00 95.88 167 TRP A CA 1
ATOM 1279 C C . TRP A 1 167 ? -1.425 -0.048 -14.974 1.00 95.88 167 TRP A C 1
ATOM 1281 O O . TRP A 1 167 ? -0.771 -1.080 -14.936 1.00 95.88 167 TRP A O 1
ATOM 1291 N N . MET A 1 168 ? -2.751 -0.044 -14.830 1.00 96.50 168 MET A N 1
ATOM 1292 C CA . MET A 1 168 ? -3.528 -1.280 -14.673 1.00 96.50 168 MET A CA 1
ATOM 1293 C C . MET A 1 168 ? -3.303 -2.232 -15.845 1.00 96.50 168 MET A C 1
ATOM 1295 O O . MET A 1 168 ? -3.089 -3.422 -15.635 1.00 96.50 168 MET A O 1
ATOM 1299 N N . THR A 1 169 ? -3.311 -1.697 -17.069 1.00 94.88 169 THR A N 1
ATOM 1300 C CA . THR A 1 169 ? -3.073 -2.495 -18.278 1.00 94.88 169 THR A CA 1
ATOM 1301 C C . THR A 1 169 ? -1.667 -3.091 -18.249 1.00 94.88 169 THR A C 1
ATOM 1303 O O . THR A 1 169 ? -1.505 -4.305 -18.306 1.00 94.88 169 THR A O 1
ATOM 1306 N N . VAL A 1 170 ? -0.646 -2.245 -18.066 1.00 95.62 170 VAL A N 1
ATOM 1307 C CA . VAL A 1 170 ? 0.754 -2.692 -18.072 1.00 95.62 170 VAL A CA 1
ATOM 1308 C C . VAL A 1 170 ? 1.046 -3.665 -16.928 1.00 95.62 170 VAL A C 1
ATOM 1310 O O . VAL A 1 170 ? 1.655 -4.709 -17.136 1.00 95.62 170 VAL A O 1
ATOM 1313 N N . TYR A 1 171 ? 0.607 -3.358 -15.709 1.00 96.94 171 TYR A N 1
ATOM 1314 C CA . TYR A 1 171 ? 0.860 -4.210 -14.553 1.00 96.94 171 TYR A CA 1
ATOM 1315 C C . TYR A 1 171 ? 0.003 -5.470 -14.527 1.00 96.94 171 TYR A C 1
ATOM 1317 O O . TYR A 1 171 ? 0.406 -6.425 -13.871 1.00 96.94 171 TYR A O 1
ATOM 1325 N N . GLY A 1 172 ? -1.124 -5.516 -15.241 1.00 94.50 172 GLY A N 1
ATOM 1326 C CA . GLY A 1 172 ? -1.853 -6.758 -15.485 1.00 94.50 172 GLY A CA 1
ATOM 1327 C C . GLY A 1 172 ? -0.971 -7.781 -16.202 1.00 94.50 172 GLY A C 1
ATOM 1328 O O . GLY A 1 172 ? -0.786 -8.890 -15.699 1.00 94.50 172 GLY A O 1
ATOM 1329 N N . ASP A 1 173 ? -0.343 -7.365 -17.303 1.00 93.94 173 ASP A N 1
ATOM 1330 C CA . ASP A 1 173 ? 0.557 -8.216 -18.088 1.00 93.94 173 ASP A CA 1
ATOM 1331 C C . ASP A 1 173 ? 1.820 -8.593 -17.297 1.00 93.94 173 ASP A C 1
ATOM 1333 O O . ASP A 1 173 ? 2.197 -9.767 -17.219 1.00 93.94 173 ASP A O 1
ATOM 1337 N N . LEU A 1 174 ? 2.463 -7.609 -16.654 1.00 95.44 174 LEU A N 1
ATOM 1338 C CA . LEU A 1 174 ? 3.678 -7.849 -15.864 1.00 95.44 174 LEU A CA 1
ATOM 1339 C C . LEU A 1 174 ? 3.409 -8.719 -14.631 1.00 95.44 174 LEU A C 1
ATOM 1341 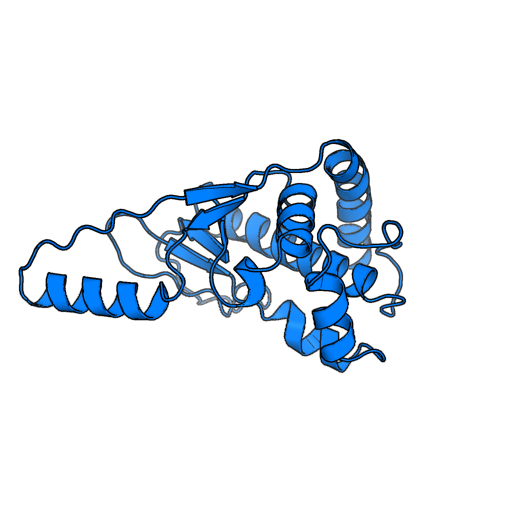O O . LEU A 1 174 ? 4.279 -9.488 -14.225 1.00 95.44 174 LEU A O 1
ATOM 1345 N N . TYR A 1 175 ? 2.218 -8.642 -14.034 1.00 94.88 175 TYR A N 1
ATOM 1346 C CA . TYR A 1 175 ? 1.864 -9.512 -12.917 1.00 94.88 175 TYR A CA 1
ATOM 1347 C C . TYR A 1 175 ? 1.735 -10.975 -13.354 1.00 94.88 175 TYR A C 1
ATOM 1349 O O . TYR A 1 175 ? 2.218 -11.859 -12.646 1.00 94.88 175 TYR A O 1
ATOM 1357 N N . GLY A 1 176 ? 1.174 -11.240 -14.540 1.00 91.88 176 GLY A N 1
ATOM 1358 C CA . GLY A 1 176 ? 1.159 -12.584 -15.127 1.00 91.88 176 GLY A CA 1
ATOM 1359 C C . GLY A 1 176 ? 2.571 -13.157 -15.274 1.00 91.88 176 GLY A C 1
ATOM 1360 O O . GLY A 1 176 ? 2.864 -14.235 -14.755 1.00 91.88 176 GLY A O 1
ATOM 1361 N N . GLN A 1 177 ? 3.484 -12.378 -15.862 1.00 91.56 177 GLN A N 1
ATOM 1362 C CA . GLN A 1 177 ? 4.896 -12.757 -16.001 1.00 91.56 177 GLN A CA 1
ATOM 1363 C C . GLN A 1 177 ? 5.574 -12.973 -14.639 1.00 91.56 177 GLN A C 1
ATOM 1365 O O . GLN A 1 177 ? 6.326 -13.930 -14.455 1.00 91.56 177 GLN A O 1
ATOM 1370 N N . PHE A 1 178 ? 5.299 -12.110 -13.657 1.00 90.81 178 PHE A N 1
ATOM 1371 C CA . PHE A 1 178 ? 5.823 -12.245 -12.297 1.00 90.81 178 PHE A CA 1
ATOM 1372 C C . PHE A 1 178 ? 5.420 -13.578 -11.643 1.00 90.81 178 PHE A C 1
ATOM 1374 O O . PHE A 1 178 ? 6.237 -14.187 -10.946 1.00 90.81 178 PHE A O 1
ATOM 1381 N N . LEU A 1 179 ? 4.185 -14.043 -11.861 1.00 89.50 179 LEU A N 1
ATOM 1382 C CA . LEU A 1 179 ? 3.701 -15.319 -11.327 1.00 89.50 179 LEU A CA 1
ATOM 1383 C C . LEU A 1 179 ? 4.379 -16.525 -11.992 1.00 89.50 179 LEU A C 1
ATOM 1385 O O . LEU A 1 179 ? 4.739 -17.471 -11.291 1.00 89.50 179 LEU A O 1
ATOM 1389 N N . GLU A 1 180 ? 4.600 -16.484 -13.308 1.00 86.75 180 GLU A N 1
ATOM 1390 C CA . GLU A 1 180 ? 5.247 -17.570 -14.064 1.00 86.75 180 GLU A CA 1
ATOM 1391 C C . GLU A 1 180 ? 6.683 -17.849 -13.599 1.00 86.75 180 GLU A C 1
ATOM 1393 O O . GLU A 1 180 ? 7.083 -19.003 -13.489 1.00 86.75 180 GLU A O 1
ATOM 1398 N N . HIS A 1 181 ? 7.446 -16.812 -13.244 1.00 76.06 181 HIS A N 1
ATOM 1399 C CA . HIS A 1 181 ? 8.843 -16.942 -12.804 1.00 76.06 181 HIS A CA 1
ATOM 1400 C C . HIS A 1 181 ? 9.005 -17.392 -11.337 1.00 76.06 181 HIS A C 1
ATOM 1402 O O . HIS A 1 181 ? 10.127 -17.486 -10.830 1.00 76.06 181 HIS A O 1
ATOM 1408 N N . ARG A 1 182 ? 7.899 -17.585 -10.607 1.00 67.69 182 ARG A N 1
ATOM 1409 C CA . ARG A 1 182 ? 7.869 -17.800 -9.147 1.00 67.69 182 ARG A CA 1
ATOM 1410 C C . ARG A 1 182 ? 7.155 -19.091 -8.725 1.00 67.69 182 ARG A C 1
ATOM 1412 O O . ARG A 1 182 ? 7.083 -19.332 -7.515 1.00 67.69 182 ARG A O 1
ATOM 1419 N N . ASN A 1 183 ? 6.639 -19.861 -9.684 1.00 45.72 183 ASN A N 1
ATOM 1420 C CA . ASN A 1 183 ? 6.148 -21.234 -9.514 1.00 45.72 183 ASN A CA 1
ATOM 1421 C C . ASN A 1 183 ? 7.249 -22.236 -9.868 1.00 45.72 183 ASN A C 1
ATOM 1423 O O . ASN A 1 183 ? 7.255 -23.316 -9.239 1.00 45.72 183 ASN A O 1
#

Solvent-accessible surface area (backbone atoms only — not comparable to full-atom values): 10501 Å² total; per-residue (Å²): 66,38,38,34,17,57,89,67,84,72,89,66,82,44,89,74,54,68,78,47,53,61,50,93,56,100,71,31,37,26,40,51,70,74,64,60,46,65,66,48,36,75,73,30,92,67,37,64,67,45,43,51,55,48,34,70,32,84,54,64,71,89,73,91,62,72,62,84,56,93,61,65,85,44,61,56,36,45,55,51,52,37,41,52,52,52,40,54,38,57,66,47,39,47,80,64,61,20,54,91,59,73,35,37,44,58,63,86,67,55,73,19,56,14,52,46,37,51,40,10,10,60,62,68,39,60,31,37,32,55,69,66,80,55,57,70,60,50,51,54,51,44,52,54,34,45,76,70,74,39,90,70,83,89,87,72,64,65,48,78,36,62,44,45,71,70,48,28,56,54,36,52,57,44,48,54,56,40,51,67,79,72,111

Radius of gyration: 17.26 Å; Cα contacts (8 Å, |Δi|>4): 255; chains: 1; bounding box: 42×38×48 Å

InterPro domains:
  IPR018485 Carbohydrate kinase FGGY, C-terminal [PF02782] (77-146)
  IPR043129 ATPase, nucleotide binding domain [SSF53067] (69-180)